Protein AF-A0A9D3T0N9-F1 (afdb_monomer_lite)

Foldseek 3Di:
DDPVVVVVVVVVVVVVVVVVVVVVVVVVVVVVVVVVVVVVPPDDDDDDDDDDDDDDDDDDDDDDDDDDPDPPDPPPPAFDKWKWWCDPQRDTDTAACDADPQGRDGRVNVVVVCVVPQQDWDWDAGNNWIWIQGNNQQWIATPVPRDITHMDMDTDGPPPDDPPPLPPPGRPPPDPPPPDPPDQKDKAWDDCPDPVNVSVVVQQCVAVVPWAWPTKIWIGGPVLVVLLVVVLVVVCVVVVDHFDKDWFKAAAEPVCVVVCSRPNDDLVPQPPPDAAQESFGKTFSYNVVNVVHFDFPDDDPDPGKTKMFTKIARQGFEEAGHGHHLAFDAPDPVSPHGGQWHAPDDPDGGMIGGNDRSRMDRTMMIIID

Secondary structure (DSSP, 8-state):
--HHHHHHHHHHHHHHHHHHHHHHHHHHHHHHHHHHHHTTSS----------------------------------TTEEEEEEEE-TTSSEEEPPSS-BTTB---HHHHHHHHHH-TT-EEEEEETTEEEEEETTTTEEEETTT--EEEEEEEEEETTS----TT-------S------TT-S-EEEEPPTTSHHHHHHHHHHHTT-TTS-EEEEEEEE-HHHHHHHHHHHHHHHHHHTS---EEEEEEE--HHHHHHHHHH---GGGTTTT--TT-SSEEEESSHHHHHTT------TTS-PPEEEEEEEEE--SEEE--TT-SSPPBSSTTS--B-SEEES-SSS--EEEES-GGGEEEEEEEEE-

Structure (mmCIF, N/CA/C/O backbone):
data_AF-A0A9D3T0N9-F1
#
_entry.id   AF-A0A9D3T0N9-F1
#
loop_
_atom_site.group_PDB
_atom_site.id
_atom_site.type_symbol
_atom_site.label_atom_id
_atom_site.label_alt_id
_atom_site.label_comp_id
_atom_site.label_asym_id
_atom_site.label_entity_id
_atom_site.label_seq_id
_atom_site.pdbx_PDB_ins_code
_atom_site.Cartn_x
_atom_site.Cartn_y
_atom_site.Cartn_z
_atom_site.occupancy
_atom_site.B_iso_or_equiv
_atom_site.auth_seq_id
_atom_site.auth_comp_id
_atom_site.auth_asym_id
_atom_site.auth_atom_id
_atom_site.pdbx_PDB_model_num
ATOM 1 N N . MET A 1 1 ? -64.668 -26.290 -11.552 1.00 49.88 1 MET A N 1
ATOM 2 C CA . MET A 1 1 ? -63.507 -25.694 -10.854 1.00 49.88 1 MET A CA 1
ATOM 3 C C . MET A 1 1 ? -62.918 -26.745 -9.938 1.00 49.88 1 MET A C 1
ATOM 5 O O . MET A 1 1 ? -63.553 -27.135 -8.966 1.00 49.88 1 MET A O 1
ATOM 9 N N . THR A 1 2 ? -61.765 -27.283 -10.314 1.00 57.03 2 THR A N 1
ATOM 10 C CA . THR A 1 2 ? -61.112 -28.402 -9.622 1.00 57.03 2 THR A CA 1
ATOM 11 C C . THR A 1 2 ? -60.350 -27.925 -8.383 1.00 57.03 2 THR A C 1
ATOM 13 O O . THR A 1 2 ? -59.846 -26.804 -8.349 1.00 57.03 2 THR A O 1
ATOM 16 N N . TYR A 1 3 ? -60.220 -28.794 -7.376 1.00 40.16 3 TYR A N 1
ATOM 17 C CA . TYR A 1 3 ? -59.623 -28.545 -6.048 1.00 40.16 3 TYR A CA 1
ATOM 18 C C . TYR A 1 3 ? -58.230 -27.861 -6.075 1.00 40.16 3 TYR A C 1
ATOM 20 O O . TYR A 1 3 ? -57.844 -27.164 -5.134 1.00 40.16 3 TYR A O 1
ATOM 28 N N . ALA A 1 4 ? -57.489 -27.990 -7.182 1.00 46.47 4 ALA A N 1
ATOM 29 C CA . ALA A 1 4 ? -56.200 -27.335 -7.411 1.00 46.47 4 ALA A CA 1
ATOM 30 C C . ALA A 1 4 ? -56.294 -25.806 -7.632 1.00 46.47 4 ALA A C 1
ATOM 32 O O . ALA A 1 4 ? -55.401 -25.062 -7.220 1.00 46.47 4 ALA A O 1
ATOM 33 N N . GLU A 1 5 ? -57.386 -25.303 -8.213 1.00 47.94 5 GLU A N 1
ATOM 34 C CA . GLU A 1 5 ? -57.552 -23.874 -8.530 1.00 47.94 5 GLU A CA 1
ATOM 35 C C . GLU A 1 5 ? -57.920 -23.047 -7.286 1.00 47.94 5 GLU A C 1
ATOM 37 O O . GLU A 1 5 ? -57.481 -21.902 -7.130 1.00 47.94 5 GLU A O 1
ATOM 42 N N . ALA A 1 6 ? -58.649 -23.649 -6.340 1.00 48.97 6 ALA A N 1
ATOM 43 C CA . ALA A 1 6 ? -59.003 -23.026 -5.065 1.00 48.97 6 ALA A CA 1
ATOM 44 C C . ALA A 1 6 ? -57.778 -22.836 -4.148 1.00 48.97 6 ALA A C 1
ATOM 46 O O . ALA A 1 6 ? -57.640 -21.804 -3.482 1.00 48.97 6 ALA A O 1
ATOM 47 N N . LYS A 1 7 ? -56.834 -23.788 -4.163 1.00 46.09 7 LYS A N 1
ATOM 48 C CA . LYS A 1 7 ? -55.613 -23.732 -3.341 1.00 46.09 7 LYS A CA 1
ATOM 49 C C . LYS A 1 7 ? -54.651 -22.636 -3.820 1.00 46.09 7 LYS A C 1
ATOM 51 O O . LYS A 1 7 ? -54.057 -21.935 -3.001 1.00 46.09 7 LYS A O 1
ATOM 56 N N . ASN A 1 8 ? -54.566 -22.410 -5.134 1.00 46.34 8 ASN A N 1
ATOM 57 C CA . ASN A 1 8 ? -53.673 -21.403 -5.718 1.00 46.34 8 ASN A CA 1
ATOM 58 C C . ASN A 1 8 ? -54.185 -19.957 -5.537 1.00 46.34 8 ASN A C 1
ATOM 60 O O . ASN A 1 8 ? -53.394 -19.026 -5.350 1.00 46.34 8 ASN A O 1
ATOM 64 N N . ARG A 1 9 ? -55.511 -19.750 -5.499 1.00 49.88 9 ARG A N 1
ATOM 65 C CA . ARG A 1 9 ? -56.106 -18.437 -5.178 1.00 49.88 9 ARG A CA 1
ATOM 66 C C . ARG A 1 9 ? -55.867 -18.027 -3.717 1.00 49.88 9 ARG A C 1
ATOM 68 O O . ARG A 1 9 ? -55.557 -16.862 -3.464 1.00 49.88 9 ARG A O 1
ATOM 75 N N . ASN A 1 10 ? -55.907 -18.972 -2.773 1.00 48.47 10 ASN A N 1
ATOM 76 C CA . ASN A 1 10 ? -55.689 -18.688 -1.347 1.00 48.47 10 ASN A CA 1
ATOM 77 C C . ASN A 1 10 ? -54.228 -18.327 -1.008 1.00 48.47 10 ASN A C 1
ATOM 79 O O . ASN A 1 10 ? -53.977 -17.408 -0.225 1.00 48.47 10 ASN A O 1
ATOM 83 N N . VAL A 1 11 ? -53.247 -18.966 -1.656 1.00 52.56 11 VAL A N 1
ATOM 84 C CA . VAL A 1 11 ? -51.816 -18.653 -1.454 1.00 52.56 11 VAL A CA 1
ATOM 85 C C . VAL A 1 11 ? -51.456 -17.261 -1.995 1.00 52.56 11 VAL A C 1
ATOM 87 O O . VAL A 1 11 ? -50.699 -16.516 -1.363 1.00 52.56 11 VAL A O 1
ATOM 90 N N . ASN A 1 12 ? -52.039 -16.854 -3.126 1.00 48.72 12 ASN A N 1
ATOM 91 C CA . ASN A 1 12 ? -51.807 -15.526 -3.702 1.00 48.72 12 ASN A CA 1
ATOM 92 C C . ASN A 1 12 ? -52.512 -14.397 -2.926 1.00 48.72 12 ASN A C 1
ATOM 94 O O . ASN A 1 12 ? -51.959 -13.297 -2.813 1.00 48.72 12 ASN A O 1
ATOM 98 N N . ALA A 1 13 ? -53.670 -14.666 -2.312 1.00 50.16 13 ALA A N 1
ATOM 99 C CA . ALA A 1 13 ? -54.336 -13.730 -1.403 1.00 50.16 13 ALA A CA 1
ATOM 100 C C . ALA A 1 13 ? -53.523 -13.491 -0.112 1.00 50.16 13 ALA A C 1
ATOM 102 O O . ALA A 1 13 ? -53.370 -12.345 0.323 1.00 50.16 13 ALA A O 1
ATOM 103 N N . GLY A 1 14 ? -52.915 -14.545 0.450 1.00 45.44 14 GLY A N 1
ATOM 104 C CA . GLY A 1 14 ? -52.019 -14.447 1.610 1.00 45.44 14 GLY A CA 1
ATOM 105 C C . GLY A 1 14 ? -50.758 -13.620 1.328 1.00 45.44 14 GLY A C 1
ATOM 106 O O . GLY A 1 14 ? -50.409 -12.725 2.101 1.00 45.44 14 GLY A O 1
ATOM 107 N N . LYS A 1 15 ? -50.116 -13.824 0.169 1.00 48.50 15 LYS A N 1
ATOM 108 C CA . LYS A 1 15 ? -48.918 -13.058 -0.235 1.00 48.50 15 LYS A CA 1
ATOM 109 C C . LYS A 1 15 ? -49.207 -11.569 -0.482 1.00 48.50 15 LYS A C 1
ATOM 111 O O . LYS A 1 15 ? -48.357 -10.727 -0.179 1.00 48.50 15 LYS A O 1
ATOM 116 N N . ARG A 1 16 ? -50.402 -11.216 -0.978 1.00 48.34 16 ARG A N 1
ATOM 117 C CA . ARG A 1 16 ? -50.840 -9.812 -1.130 1.00 48.34 16 ARG A CA 1
ATOM 118 C C . ARG A 1 16 ? -51.114 -9.132 0.217 1.00 48.34 16 ARG A C 1
ATOM 120 O O . ARG A 1 16 ? -50.684 -7.994 0.398 1.00 48.34 16 ARG A O 1
ATOM 127 N N . LYS A 1 17 ? -51.726 -9.826 1.187 1.00 46.69 17 LYS A N 1
ATOM 128 C CA . LYS A 1 17 ? -51.941 -9.287 2.546 1.00 46.69 17 LYS A CA 1
ATOM 129 C C . LYS A 1 17 ? -50.623 -9.004 3.281 1.00 46.69 17 LYS A C 1
ATOM 131 O O . LYS A 1 17 ? -50.472 -7.927 3.851 1.00 46.69 17 LYS A O 1
ATOM 136 N N . VAL A 1 18 ? -49.633 -9.897 3.186 1.00 45.91 18 VAL A N 1
ATOM 137 C CA . VAL A 1 18 ? -48.313 -9.708 3.826 1.00 45.91 18 VAL A CA 1
ATOM 138 C C . VAL A 1 18 ? -47.525 -8.545 3.201 1.00 45.91 18 VAL A C 1
ATOM 140 O O . VAL A 1 18 ? -46.868 -7.788 3.916 1.00 45.91 18 VAL A O 1
ATOM 143 N N . ARG A 1 19 ? -47.614 -8.345 1.877 1.00 47.91 19 ARG A N 1
ATOM 144 C CA . ARG A 1 19 ? -46.984 -7.193 1.201 1.00 47.91 19 ARG A CA 1
ATOM 145 C C . ARG A 1 19 ? -47.634 -5.856 1.576 1.00 47.91 19 ARG A C 1
ATOM 147 O O . ARG A 1 19 ? -46.907 -4.888 1.797 1.00 47.91 19 ARG A O 1
ATOM 154 N N . ASN A 1 20 ? -48.961 -5.805 1.703 1.00 41.94 20 ASN A N 1
ATOM 155 C CA . ASN A 1 20 ? -49.660 -4.592 2.145 1.00 41.94 20 ASN A CA 1
ATOM 156 C C . ASN A 1 20 ? -49.381 -4.258 3.617 1.00 41.94 20 ASN A C 1
ATOM 158 O O . ASN A 1 20 ? -49.191 -3.087 3.940 1.00 41.94 20 ASN A O 1
ATOM 162 N N . TRP A 1 21 ? -49.247 -5.267 4.484 1.00 40.19 21 TRP A N 1
ATOM 163 C CA . TRP A 1 21 ? -48.867 -5.060 5.885 1.00 40.19 21 TRP A CA 1
ATOM 164 C C . TRP A 1 21 ? -47.438 -4.503 6.020 1.00 40.19 21 TRP A C 1
ATOM 166 O O . TRP A 1 21 ? -47.230 -3.503 6.703 1.00 40.19 21 TRP A O 1
ATOM 176 N N . LYS A 1 22 ? -46.461 -5.049 5.275 1.00 38.16 22 LYS A N 1
ATOM 177 C CA . LYS A 1 22 ? -45.081 -4.517 5.258 1.00 38.16 22 LYS A CA 1
ATOM 178 C C . LYS A 1 22 ? -45.001 -3.070 4.750 1.00 38.16 22 LYS A C 1
ATOM 180 O O . LYS A 1 22 ? -44.240 -2.280 5.301 1.00 38.16 22 LYS A O 1
ATOM 185 N N . ARG A 1 23 ? -45.809 -2.692 3.749 1.00 43.16 23 ARG A N 1
ATOM 186 C CA . ARG A 1 23 ? -45.886 -1.298 3.268 1.00 43.16 23 ARG A CA 1
ATOM 187 C C . ARG A 1 23 ? -46.505 -0.352 4.302 1.00 43.16 23 ARG A C 1
ATOM 189 O O . ARG A 1 23 ? -45.959 0.725 4.513 1.00 43.16 23 ARG A O 1
ATOM 196 N N . GLN A 1 24 ? -47.584 -0.748 4.980 1.00 43.81 24 GLN A N 1
ATOM 197 C CA . GLN A 1 24 ? -48.209 0.092 6.013 1.00 43.81 24 GLN A CA 1
ATOM 198 C C . GLN A 1 24 ? -47.317 0.284 7.252 1.00 43.81 24 GLN A C 1
ATOM 200 O O . GLN A 1 24 ? -47.299 1.375 7.823 1.00 43.81 24 GLN A O 1
ATOM 205 N N . VAL A 1 25 ? -46.536 -0.731 7.638 1.00 46.69 25 VAL A N 1
ATOM 206 C CA . VAL A 1 25 ? -45.577 -0.637 8.753 1.00 46.69 25 VAL A CA 1
ATOM 207 C C . VAL A 1 25 ? -44.388 0.269 8.397 1.00 46.69 25 VAL A C 1
ATOM 209 O O . VAL A 1 25 ? -43.999 1.099 9.217 1.00 46.69 25 VAL A O 1
ATOM 212 N N . SER A 1 26 ? -43.870 0.209 7.161 1.00 47.81 26 SER A N 1
ATOM 213 C CA . SER A 1 26 ? -42.805 1.120 6.699 1.00 47.81 26 SER A CA 1
ATOM 214 C C . SER A 1 26 ? -43.235 2.588 6.663 1.00 47.81 26 SER A C 1
ATOM 216 O O . SER A 1 26 ? -42.451 3.449 7.048 1.00 47.81 26 SER A O 1
ATOM 218 N N . VAL A 1 27 ? -44.472 2.888 6.251 1.00 49.53 27 VAL A N 1
ATOM 219 C CA . VAL A 1 27 ? -44.969 4.277 6.199 1.00 49.53 27 VAL A CA 1
ATOM 220 C C . VAL A 1 27 ? -45.187 4.843 7.608 1.00 49.53 27 VAL A C 1
ATOM 222 O O . VAL A 1 27 ? -44.813 5.984 7.869 1.00 49.53 27 VAL A O 1
ATOM 225 N N . LYS A 1 28 ? -45.694 4.041 8.559 1.00 46.31 28 LYS A N 1
ATOM 226 C CA . LYS A 1 28 ? -45.849 4.481 9.960 1.00 46.31 28 LYS A CA 1
ATOM 227 C C . LYS A 1 28 ? -44.509 4.702 10.676 1.00 46.31 28 LYS A C 1
ATOM 229 O O . LYS A 1 28 ? -44.395 5.653 11.443 1.00 46.31 28 LYS A O 1
ATOM 234 N N . LEU A 1 29 ? -43.490 3.882 10.403 1.00 46.28 29 LEU A N 1
ATOM 235 C CA . LEU A 1 29 ? -42.140 4.069 10.958 1.00 46.28 29 LEU A CA 1
ATOM 236 C C . LEU A 1 29 ? -41.426 5.299 10.376 1.00 46.28 29 LEU A C 1
ATOM 238 O O . LEU A 1 29 ? -40.719 5.989 11.107 1.00 46.28 29 LEU A O 1
ATOM 242 N N . PHE A 1 30 ? -41.650 5.614 9.097 1.00 40.75 30 PHE A N 1
ATOM 243 C CA . PHE A 1 30 ? -41.076 6.804 8.461 1.00 40.75 30 PHE A CA 1
ATOM 244 C C . PHE A 1 30 ? -41.701 8.105 8.998 1.00 40.75 30 PHE A C 1
ATOM 246 O O . PHE A 1 30 ? -40.987 9.075 9.251 1.00 40.75 30 PHE A O 1
ATOM 253 N N . GLN A 1 31 ? -43.010 8.104 9.284 1.00 41.41 31 GLN A N 1
ATOM 254 C CA . GLN A 1 31 ? -43.699 9.259 9.876 1.00 41.41 31 GLN A CA 1
ATOM 255 C C . GLN A 1 31 ? -43.265 9.533 11.332 1.00 41.41 31 GLN A C 1
ATOM 257 O O . GLN A 1 31 ? -43.165 10.689 11.744 1.00 41.41 31 GLN A O 1
ATOM 262 N N . LEU A 1 32 ? -42.957 8.484 12.108 1.00 44.12 32 LEU A N 1
ATOM 263 C CA . LEU A 1 32 ? -42.434 8.605 13.478 1.00 44.12 32 LEU A CA 1
ATOM 264 C C . LEU A 1 32 ? -40.996 9.148 13.515 1.00 44.12 32 LEU A C 1
ATOM 266 O O . LEU A 1 32 ? -40.658 9.921 14.411 1.00 44.12 32 LEU A O 1
ATOM 270 N N . TYR A 1 33 ? -40.169 8.806 12.522 1.00 42.16 33 TYR A N 1
ATOM 271 C CA . TYR A 1 33 ? -38.805 9.328 12.407 1.00 42.16 33 TYR A CA 1
ATOM 272 C C . TYR A 1 33 ? -38.776 10.821 12.047 1.00 42.16 33 TYR A C 1
ATOM 274 O O . TYR A 1 33 ? -37.971 11.568 12.600 1.00 42.16 33 TYR A O 1
ATOM 282 N N . LEU A 1 34 ? -39.688 11.280 11.183 1.00 42.94 34 LEU A N 1
ATOM 283 C CA . LEU A 1 34 ? -39.743 12.687 10.775 1.00 42.94 34 LEU A CA 1
ATOM 284 C C . LEU A 1 34 ? -40.194 13.613 11.922 1.00 42.94 34 LEU A C 1
ATOM 286 O O . LEU A 1 34 ? -39.634 14.694 12.101 1.00 42.94 34 LEU A O 1
ATOM 290 N N . ASN A 1 35 ? -41.136 13.164 12.760 1.00 41.06 35 ASN A N 1
ATOM 291 C CA . ASN A 1 35 ? -41.624 13.948 13.902 1.00 41.06 35 ASN A CA 1
ATOM 292 C C . ASN A 1 35 ? -40.581 14.095 15.030 1.00 41.06 35 ASN A C 1
ATOM 294 O O . ASN A 1 35 ? -40.513 15.145 15.668 1.00 41.06 35 ASN A O 1
ATOM 298 N N . LEU A 1 36 ? -39.711 13.097 15.232 1.00 41.78 36 LEU A N 1
ATOM 299 C CA . LEU A 1 36 ? -38.615 13.165 16.213 1.00 41.78 36 LEU A CA 1
ATOM 300 C C . LEU A 1 36 ? -37.456 14.071 15.762 1.00 41.78 36 LEU A C 1
ATOM 302 O O . LEU A 1 36 ? -36.749 14.636 16.600 1.00 41.78 36 LEU A O 1
ATOM 306 N N . SER A 1 37 ? -37.266 14.249 14.452 1.00 39.38 37 SER A N 1
ATOM 307 C CA . SER A 1 37 ? -36.247 15.153 13.904 1.00 39.38 37 SER A CA 1
ATOM 308 C C . SER A 1 37 ? -36.675 16.624 13.921 1.00 39.38 37 SER A C 1
ATOM 310 O O . SER A 1 37 ? -35.821 17.495 14.077 1.00 39.38 37 SER A O 1
ATOM 312 N N . ILE A 1 38 ? -37.978 16.917 13.840 1.00 39.09 38 ILE A N 1
ATOM 313 C CA . ILE A 1 38 ? -38.496 18.297 13.833 1.00 39.09 38 ILE A CA 1
ATOM 314 C C . ILE A 1 38 ? -38.560 18.895 15.254 1.00 39.09 38 ILE A C 1
ATOM 316 O O . ILE A 1 38 ? -38.273 20.079 15.430 1.00 39.09 38 ILE A O 1
ATOM 320 N N . GLN A 1 39 ? -38.787 18.091 16.302 1.00 37.00 39 GLN A N 1
ATOM 321 C CA . GLN A 1 39 ? -38.770 18.581 17.694 1.00 37.00 39 GLN A CA 1
ATOM 322 C C . GLN A 1 39 ? -37.372 18.913 18.252 1.00 37.00 39 GLN A C 1
ATOM 324 O O . GLN A 1 39 ? -37.272 19.579 19.279 1.00 37.00 39 GLN A O 1
ATOM 329 N N . ARG A 1 40 ? -36.279 18.516 17.584 1.00 37.50 40 ARG A N 1
ATOM 330 C CA . ARG A 1 40 ? -34.902 18.858 18.004 1.00 37.50 40 ARG A CA 1
ATOM 331 C C . ARG A 1 40 ? -34.341 20.134 17.365 1.00 37.50 40 ARG A C 1
ATOM 333 O O . ARG A 1 40 ? -33.226 20.525 17.701 1.00 37.50 40 ARG A O 1
ATOM 340 N N . CYS A 1 41 ? -35.099 20.802 16.491 1.00 32.88 41 CYS A N 1
ATOM 341 C CA . CYS A 1 41 ? -34.631 21.981 15.752 1.00 32.88 41 CYS A CA 1
ATOM 342 C C . CYS A 1 41 ? -35.200 23.328 16.239 1.00 32.88 41 CYS A C 1
ATOM 344 O O . CYS A 1 41 ? -34.838 24.369 15.699 1.00 32.88 41 CYS A O 1
ATOM 346 N N . LEU A 1 42 ? -36.020 23.345 17.293 1.00 34.66 42 LEU A N 1
ATOM 347 C CA . LEU A 1 42 ? -36.554 24.570 17.896 1.00 34.66 42 LEU A CA 1
ATOM 348 C C . LEU A 1 42 ? -36.328 24.546 19.407 1.00 34.66 42 LEU A C 1
ATOM 350 O O . LEU A 1 42 ? -37.255 24.238 20.138 1.00 34.66 42 LEU A O 1
ATOM 354 N N . HIS A 1 43 ? -35.103 24.823 19.864 1.00 34.12 43 HIS A N 1
ATOM 355 C CA . HIS A 1 43 ? -34.784 25.437 21.168 1.00 34.12 43 HIS A CA 1
ATOM 356 C C . HIS A 1 43 ? -33.272 25.737 21.218 1.00 34.12 43 HIS A C 1
ATOM 358 O O . HIS A 1 43 ? -32.470 24.986 21.765 1.00 34.12 43 HIS A O 1
ATOM 364 N N . LYS A 1 44 ? -32.867 26.859 20.615 1.00 31.59 44 LYS A N 1
ATOM 365 C CA . LYS A 1 44 ? -31.619 27.554 20.958 1.00 31.59 44 LYS A CA 1
ATOM 366 C C . LYS A 1 44 ? -31.998 28.965 21.398 1.00 31.59 44 LYS A C 1
ATOM 368 O O . LYS A 1 44 ? -32.203 29.837 20.562 1.00 31.59 44 LYS A O 1
ATOM 373 N N . ARG A 1 45 ? -32.134 29.165 22.710 1.00 29.78 45 ARG A N 1
ATOM 374 C CA . ARG A 1 45 ? -32.069 30.485 23.349 1.00 29.78 45 ARG A CA 1
ATOM 375 C C . ARG A 1 45 ? -30.713 30.594 24.048 1.00 29.78 45 ARG A C 1
ATOM 377 O O . ARG A 1 45 ? -30.270 29.657 24.704 1.00 29.78 45 ARG A O 1
ATOM 384 N N . THR A 1 46 ? -30.058 31.722 23.818 1.00 38.66 46 THR A N 1
ATOM 385 C CA . THR A 1 46 ? -28.811 32.208 24.427 1.00 38.66 46 THR A CA 1
ATOM 386 C C . THR A 1 46 ? -28.897 32.305 25.954 1.00 38.66 46 THR A C 1
ATOM 388 O O . THR A 1 46 ? -29.998 32.493 26.473 1.00 38.66 46 THR A O 1
ATOM 391 N N . PRO A 1 47 ? -27.751 32.329 26.662 1.00 30.55 47 PRO A N 1
ATOM 392 C CA . PRO A 1 47 ? -27.650 33.296 27.755 1.00 30.55 47 PRO A CA 1
ATOM 393 C C . PRO A 1 47 ? -26.302 34.028 27.867 1.00 30.55 47 PRO A C 1
ATOM 395 O O . PRO A 1 47 ? -25.225 33.505 27.583 1.00 30.55 47 PRO A O 1
ATOM 398 N N . THR A 1 48 ? -26.433 35.269 28.322 1.00 30.48 48 THR A N 1
ATOM 399 C CA . THR A 1 48 ? -25.433 36.259 28.729 1.00 30.48 48 THR A CA 1
ATOM 400 C C . THR A 1 48 ? -25.153 36.197 30.241 1.00 30.48 48 THR A C 1
ATOM 402 O O . THR A 1 48 ? -26.082 36.018 31.013 1.00 30.48 48 THR A O 1
ATOM 405 N N . HIS A 1 49 ? -23.884 36.416 30.615 1.00 28.59 49 HIS A N 1
ATOM 406 C CA . HIS A 1 49 ? -23.312 37.040 31.833 1.00 28.59 49 HIS A CA 1
ATOM 407 C C . HIS A 1 49 ? -23.836 36.788 33.283 1.00 28.59 49 HIS A C 1
ATOM 409 O O . HIS A 1 49 ? -24.959 37.137 33.614 1.00 28.59 49 HIS A O 1
ATOM 415 N N . LYS A 1 50 ? -22.840 36.486 34.154 1.00 28.94 50 LYS A N 1
ATOM 416 C CA . LYS A 1 50 ? -22.588 36.892 35.573 1.00 28.94 50 LYS A CA 1
ATOM 417 C C . LYS A 1 50 ? -23.264 36.181 36.776 1.00 28.94 50 LYS A C 1
ATOM 419 O O . LYS A 1 50 ? -24.425 35.819 36.727 1.00 28.94 50 LYS A O 1
ATOM 424 N N . GLU A 1 51 ? -22.456 36.141 37.858 1.00 26.44 51 GLU A N 1
ATOM 425 C CA . GLU A 1 51 ? -22.681 35.820 39.299 1.00 26.44 51 GLU A CA 1
ATOM 426 C C . GLU A 1 51 ? -22.219 34.414 39.753 1.00 26.44 51 GLU A C 1
ATOM 428 O O . GLU A 1 51 ? -22.761 33.400 39.337 1.00 26.44 51 GLU A O 1
ATOM 433 N N . LEU A 1 52 ? -21.026 34.263 40.362 1.00 25.70 52 LEU A N 1
ATOM 434 C CA . LEU A 1 52 ? -20.627 34.491 41.775 1.00 25.70 52 LEU A CA 1
ATOM 435 C C . LEU A 1 52 ? -21.439 33.675 42.794 1.00 25.70 52 LEU A C 1
ATOM 437 O O . LEU A 1 52 ? -22.578 34.019 43.044 1.00 25.70 52 LEU A O 1
ATOM 441 N N . PHE A 1 53 ? -20.806 32.699 43.464 1.00 24.66 53 PHE A N 1
ATOM 442 C CA . PHE A 1 53 ? -20.847 32.556 44.930 1.00 24.66 53 PHE A CA 1
ATOM 443 C C . PHE A 1 53 ? -19.698 31.672 45.451 1.00 24.66 53 PHE A C 1
ATOM 445 O O . PHE A 1 53 ? -19.206 30.771 44.779 1.00 24.66 53 PHE A O 1
ATOM 452 N N . HIS A 1 54 ? -19.235 32.052 46.639 1.00 23.67 54 HIS A N 1
ATOM 453 C CA . HIS A 1 54 ? -18.018 31.671 47.355 1.00 23.67 54 HIS A CA 1
ATOM 454 C C . HIS A 1 54 ? -18.157 30.422 48.246 1.00 23.67 54 HIS A C 1
ATOM 456 O O . HIS A 1 54 ? -19.261 30.027 48.613 1.00 23.67 54 HIS A O 1
ATOM 462 N N . SER A 1 55 ? -16.987 30.000 48.757 1.00 23.56 55 SER A N 1
ATOM 463 C CA . SER A 1 55 ? -16.700 29.274 50.016 1.00 23.56 55 SER A CA 1
ATOM 464 C C . SER A 1 55 ? -16.394 27.774 49.850 1.00 23.56 55 SER A C 1
ATOM 466 O O . SER A 1 55 ? -17.054 27.091 49.086 1.00 23.56 55 SER A O 1
ATOM 468 N N . ARG A 1 56 ? -15.390 27.179 50.509 1.00 25.23 56 ARG A N 1
ATOM 469 C CA . ARG A 1 56 ? -14.527 27.627 51.616 1.00 25.23 56 ARG A CA 1
ATOM 470 C C . ARG A 1 56 ? -13.274 26.732 51.659 1.00 25.23 56 ARG A C 1
ATOM 472 O O . ARG A 1 56 ? -13.375 25.524 51.475 1.00 25.23 56 ARG A O 1
ATOM 479 N N . LEU A 1 57 ? -12.120 27.342 51.918 1.00 22.19 57 LEU A N 1
ATOM 480 C CA . LEU A 1 57 ? -10.851 26.689 52.251 1.00 22.19 57 LEU A CA 1
ATOM 481 C C . LEU A 1 57 ? -10.897 26.117 53.676 1.00 22.19 57 LEU A C 1
ATOM 483 O O . LEU A 1 57 ? -11.364 26.797 54.588 1.00 22.19 57 LEU A O 1
ATOM 487 N N . THR A 1 58 ? -10.305 24.940 53.876 1.00 24.61 58 THR A N 1
ATOM 488 C CA . THR A 1 58 ? -9.781 24.491 55.175 1.00 24.61 58 THR A CA 1
ATOM 489 C C . THR A 1 58 ? -8.386 23.915 54.968 1.00 24.61 58 THR A C 1
ATOM 491 O O . THR A 1 58 ? -8.212 22.933 54.250 1.00 24.61 58 THR A O 1
ATOM 494 N N . PHE A 1 59 ? -7.401 24.562 55.590 1.00 22.08 59 PHE A N 1
ATOM 495 C CA . PHE A 1 59 ? -6.029 24.089 55.744 1.00 22.08 59 PHE A CA 1
ATOM 496 C C . PHE A 1 59 ? -5.956 23.101 56.912 1.00 22.08 59 PHE A C 1
ATOM 498 O O . PHE A 1 59 ? -6.453 23.416 57.990 1.00 22.08 59 PHE A O 1
ATOM 505 N N . VAL A 1 60 ? -5.265 21.973 56.730 1.00 24.09 60 VAL A N 1
ATOM 506 C CA . VAL A 1 60 ? -4.598 21.240 57.817 1.00 24.09 60 VAL A CA 1
ATOM 507 C C . VAL A 1 60 ? -3.264 20.725 57.279 1.00 24.09 60 VAL A C 1
ATOM 509 O O . VAL A 1 60 ? -3.213 19.992 56.295 1.00 24.09 60 VAL A O 1
ATOM 512 N N . THR A 1 61 ? -2.184 21.156 57.920 1.00 22.03 61 THR A N 1
ATOM 513 C CA . THR A 1 61 ? -0.803 20.702 57.735 1.00 22.03 61 THR A CA 1
ATOM 514 C C . THR A 1 61 ? -0.531 19.470 58.595 1.00 22.03 61 THR A C 1
ATOM 516 O O . THR A 1 61 ? -0.814 19.517 59.789 1.00 22.03 61 THR A O 1
ATOM 519 N N . TRP A 1 62 ? 0.101 18.435 58.034 1.00 23.69 62 TRP A N 1
ATOM 520 C CA . TRP A 1 62 ? 0.912 17.463 58.778 1.00 23.69 62 TRP A CA 1
ATOM 521 C C . TRP A 1 62 ? 2.160 17.107 57.964 1.00 23.69 62 TRP A C 1
ATOM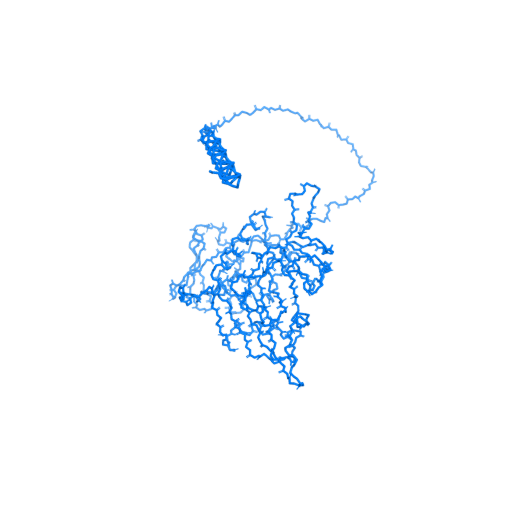 523 O O . TRP A 1 62 ? 2.108 16.951 56.745 1.00 23.69 62 TRP A O 1
ATOM 533 N N . THR A 1 63 ? 3.287 17.088 58.667 1.00 26.11 63 THR A N 1
ATOM 534 C CA . THR A 1 63 ? 4.666 16.946 58.192 1.00 26.11 63 THR A CA 1
ATOM 535 C C . THR A 1 63 ? 5.042 15.510 57.824 1.00 26.11 63 THR A C 1
ATOM 537 O O . THR A 1 63 ? 4.450 14.549 58.306 1.00 26.11 63 THR A O 1
ATOM 540 N N . ALA A 1 64 ? 6.049 15.416 56.955 1.00 25.14 64 ALA A N 1
ATOM 541 C CA . ALA A 1 64 ? 6.554 14.237 56.262 1.00 25.14 64 ALA A CA 1
ATOM 542 C C . ALA A 1 64 ? 7.355 13.240 57.119 1.00 25.14 64 ALA A C 1
ATOM 544 O O . ALA A 1 64 ? 8.023 13.652 58.063 1.00 25.14 64 ALA A O 1
ATOM 545 N N . GLN A 1 65 ? 7.322 11.969 56.688 1.00 26.91 65 GLN A N 1
ATOM 546 C CA . GLN A 1 65 ? 8.414 10.972 56.573 1.00 26.91 65 GLN A CA 1
ATOM 547 C C . GLN A 1 65 ? 7.754 9.594 56.339 1.00 26.91 65 GLN A C 1
ATOM 549 O O . GLN A 1 65 ? 6.848 9.233 57.077 1.00 26.91 65 GLN A O 1
ATOM 554 N N . ASP A 1 66 ? 8.089 8.726 55.389 1.00 24.94 66 ASP A N 1
ATOM 555 C CA . ASP A 1 66 ? 8.918 8.745 54.187 1.00 24.94 66 ASP A CA 1
ATOM 556 C C . ASP A 1 66 ? 8.464 7.529 53.351 1.00 24.94 66 ASP A C 1
ATOM 558 O O . ASP A 1 66 ? 8.232 6.450 53.891 1.00 24.94 66 ASP A O 1
ATOM 562 N N . THR A 1 67 ? 8.319 7.691 52.038 1.00 28.17 67 THR A N 1
ATOM 563 C CA . THR A 1 67 ? 8.726 6.725 50.996 1.00 28.17 67 THR A CA 1
ATOM 564 C C . THR A 1 67 ? 8.471 7.395 49.650 1.00 28.17 67 THR A C 1
ATOM 566 O O . THR A 1 67 ? 7.348 7.561 49.179 1.00 28.17 67 THR A O 1
ATOM 569 N N . PHE A 1 68 ? 9.568 7.872 49.077 1.00 27.94 68 PHE A N 1
ATOM 570 C CA . PHE A 1 68 ? 9.653 8.613 47.833 1.00 27.94 68 PHE A CA 1
ATOM 571 C C . PHE A 1 68 ? 9.166 7.776 46.642 1.00 27.94 68 PHE A C 1
ATOM 573 O O . PHE A 1 68 ? 9.871 6.886 46.174 1.00 27.94 68 PHE A O 1
ATOM 580 N N . TYR A 1 69 ? 8.006 8.129 46.088 1.00 26.69 69 TYR A N 1
ATOM 581 C CA . TYR A 1 69 ? 7.716 7.921 44.670 1.00 26.69 69 TYR A CA 1
ATOM 582 C C . TYR A 1 69 ? 7.807 9.293 43.996 1.00 26.69 69 TYR A C 1
ATOM 584 O O . TYR A 1 69 ? 6.996 10.182 44.242 1.00 26.69 69 TYR A O 1
ATOM 592 N N . ASN A 1 70 ? 8.882 9.497 43.240 1.00 26.67 70 ASN A N 1
ATOM 593 C CA . ASN A 1 70 ? 9.267 10.770 42.638 1.00 26.67 70 ASN A CA 1
ATOM 594 C C . ASN A 1 70 ? 8.419 11.044 41.378 1.00 26.67 70 ASN A C 1
ATOM 596 O O . ASN A 1 70 ? 8.555 10.306 40.402 1.00 26.67 70 ASN A O 1
ATOM 600 N N . PRO A 1 71 ? 7.574 12.092 41.329 1.00 35.50 71 PRO A N 1
ATOM 601 C CA . PRO A 1 71 ? 6.881 12.494 40.113 1.00 35.50 71 PRO A CA 1
ATOM 602 C C . PRO A 1 71 ? 7.830 13.349 39.263 1.00 35.50 71 PRO A C 1
ATOM 604 O O . PRO A 1 71 ? 7.669 14.560 39.125 1.00 35.50 71 PRO A O 1
ATOM 607 N N . LYS A 1 72 ? 8.863 12.710 38.717 1.00 35.16 72 LYS A N 1
ATOM 608 C CA . LYS A 1 72 ? 9.742 13.272 37.690 1.00 35.16 72 LYS A CA 1
ATOM 609 C C . LYS A 1 72 ? 10.078 12.180 36.689 1.00 35.16 72 LYS A C 1
ATOM 611 O O . LYS A 1 72 ? 11.175 11.656 36.721 1.00 35.16 72 LYS A O 1
ATOM 616 N N . ASP A 1 73 ? 9.103 11.844 35.852 1.00 35.03 73 ASP A N 1
ATOM 617 C CA . ASP A 1 73 ? 9.329 11.284 34.512 1.00 35.03 73 ASP A CA 1
ATOM 618 C C . ASP A 1 73 ? 8.075 11.496 33.650 1.00 35.03 73 ASP A C 1
ATOM 620 O O . ASP A 1 73 ? 7.447 10.594 33.101 1.00 35.03 73 ASP A O 1
ATOM 624 N N . THR A 1 74 ? 7.663 12.757 33.542 1.00 44.31 74 THR A N 1
ATOM 625 C CA . THR A 1 74 ? 6.828 13.205 32.424 1.00 44.31 74 THR A CA 1
ATOM 626 C C . THR A 1 74 ? 7.473 14.457 31.866 1.00 44.31 74 THR A C 1
ATOM 628 O O . THR A 1 74 ? 7.051 15.581 32.131 1.00 44.31 74 THR A O 1
ATOM 631 N N . ASP A 1 75 ? 8.572 14.258 31.143 1.00 35.88 75 ASP A N 1
ATOM 632 C CA . ASP A 1 75 ? 9.255 15.346 30.466 1.00 35.88 75 ASP A CA 1
ATOM 633 C C . ASP A 1 75 ? 8.470 15.768 29.209 1.00 35.88 75 ASP A C 1
ATOM 635 O O . ASP A 1 75 ? 8.734 15.329 28.092 1.00 35.88 75 ASP A O 1
ATOM 639 N N . MET A 1 76 ? 7.457 16.621 29.392 1.00 41.09 76 MET A N 1
ATOM 640 C CA . MET A 1 76 ? 6.814 17.365 28.299 1.00 41.09 76 MET A CA 1
ATOM 641 C C . MET A 1 76 ? 7.628 18.607 27.872 1.00 41.09 76 MET A C 1
ATOM 643 O O . MET A 1 76 ? 7.100 19.467 27.164 1.00 41.09 76 MET A O 1
ATOM 647 N N . SER A 1 77 ? 8.897 18.754 28.280 1.00 47.88 77 SER A N 1
ATOM 648 C CA . SER A 1 77 ? 9.648 20.008 28.099 1.00 47.88 77 SER A CA 1
ATOM 649 C C . SER A 1 77 ? 10.166 20.283 26.681 1.00 47.88 77 SER A C 1
ATOM 651 O O . SER A 1 77 ? 10.750 21.343 26.456 1.00 47.88 77 SER A O 1
ATOM 653 N N . GLN A 1 78 ? 9.933 19.411 25.691 1.00 54.38 78 GLN A N 1
ATOM 654 C CA . GLN A 1 78 ? 10.478 19.605 24.333 1.00 54.38 78 GLN A CA 1
ATOM 655 C C . GLN A 1 78 ? 9.447 19.555 23.195 1.00 54.38 78 GLN A C 1
ATOM 657 O O . GLN A 1 78 ? 9.787 19.252 22.051 1.00 54.38 78 GLN A O 1
ATOM 662 N N . ALA A 1 79 ? 8.179 19.877 23.463 1.00 60.19 79 ALA A N 1
ATOM 663 C CA . ALA A 1 79 ? 7.205 20.102 22.394 1.00 60.19 79 ALA A CA 1
ATOM 664 C C . ALA A 1 79 ? 7.427 21.488 21.751 1.00 60.19 79 ALA A C 1
ATOM 666 O O . ALA A 1 79 ? 7.154 22.520 22.364 1.00 60.19 79 ALA A O 1
ATOM 667 N N . ARG A 1 80 ? 7.931 21.528 20.511 1.00 79.31 80 ARG A N 1
ATOM 668 C CA . ARG A 1 80 ? 8.213 22.763 19.755 1.00 79.31 80 ARG A CA 1
ATOM 669 C C . ARG A 1 80 ? 7.310 22.863 18.530 1.00 79.31 80 ARG A C 1
ATOM 671 O O . ARG A 1 80 ? 6.979 21.865 17.893 1.00 79.31 80 ARG A O 1
ATOM 678 N N . TRP A 1 81 ? 6.907 24.080 18.179 1.00 81.44 81 TRP A N 1
ATOM 679 C CA . TRP A 1 81 ? 6.135 24.321 16.962 1.00 81.44 81 TRP A CA 1
ATOM 680 C C . TRP A 1 81 ? 7.018 24.159 15.727 1.00 81.44 81 TRP A C 1
ATOM 682 O O . TRP A 1 81 ? 8.079 24.774 15.616 1.00 81.44 81 TRP A O 1
ATOM 692 N N . ARG A 1 82 ? 6.574 23.310 14.799 1.00 87.38 82 ARG A N 1
ATOM 693 C CA . ARG A 1 82 ? 7.262 23.028 13.541 1.00 87.38 82 ARG A CA 1
ATOM 694 C C . ARG A 1 82 ? 6.378 23.349 12.344 1.00 87.38 82 ARG A C 1
ATOM 696 O O . ARG A 1 82 ? 5.155 23.203 12.393 1.00 87.38 82 ARG A O 1
ATOM 703 N N . TRP A 1 83 ? 7.020 23.779 11.267 1.00 87.62 83 TRP A N 1
ATOM 704 C CA . TRP A 1 83 ? 6.382 24.228 10.038 1.00 87.62 83 TRP A CA 1
ATOM 705 C C . TRP A 1 83 ? 6.591 23.228 8.913 1.00 87.62 83 TRP A C 1
ATOM 707 O O . TRP A 1 83 ? 7.673 22.660 8.755 1.00 87.62 83 TRP A O 1
ATOM 717 N N . PHE A 1 84 ? 5.550 23.055 8.105 1.00 86.62 84 PHE A N 1
ATOM 718 C CA . PHE A 1 84 ? 5.523 22.132 6.980 1.00 86.62 84 PHE A CA 1
ATOM 719 C C . PHE A 1 84 ? 4.945 22.811 5.739 1.00 86.62 84 PHE A C 1
ATOM 721 O O . PHE A 1 84 ? 4.092 23.686 5.861 1.00 86.62 84 PHE A O 1
ATOM 728 N N . TYR A 1 85 ? 5.351 22.359 4.557 1.00 84.06 85 TYR A N 1
ATOM 729 C CA . TYR A 1 85 ? 4.760 22.727 3.270 1.00 84.06 85 TYR A CA 1
ATOM 730 C C . TYR A 1 85 ? 4.251 21.484 2.543 1.00 84.06 85 TYR A C 1
ATOM 732 O O . TYR A 1 85 ? 4.812 20.396 2.692 1.00 84.06 85 TYR A O 1
ATOM 740 N N . LEU A 1 86 ? 3.180 21.631 1.769 1.00 76.88 86 LEU A N 1
ATOM 741 C CA . LEU A 1 86 ? 2.692 20.574 0.895 1.00 76.88 86 LEU A CA 1
ATOM 742 C C . LEU A 1 86 ? 3.547 20.570 -0.372 1.00 76.88 86 LEU A C 1
ATOM 744 O O . LEU A 1 86 ? 3.484 21.492 -1.183 1.00 76.88 86 LEU A O 1
ATOM 748 N N . ALA A 1 87 ? 4.405 19.567 -0.508 1.00 73.38 87 ALA A N 1
ATOM 749 C CA . ALA A 1 87 ? 5.259 19.430 -1.676 1.00 73.38 87 ALA A CA 1
ATOM 750 C C . ALA A 1 87 ? 4.462 18.896 -2.879 1.00 73.38 87 ALA A C 1
ATOM 752 O O . ALA A 1 87 ? 3.399 18.297 -2.724 1.00 73.38 87 ALA A O 1
ATOM 753 N N . GLU A 1 88 ? 5.018 19.038 -4.084 1.00 55.28 88 GLU A N 1
ATOM 754 C CA . GLU A 1 88 ? 4.468 18.447 -5.320 1.00 55.28 88 GLU A CA 1
ATOM 755 C C . GLU A 1 88 ? 4.311 16.924 -5.218 1.00 55.28 88 GLU A C 1
ATOM 757 O O . GLU A 1 88 ? 3.485 16.315 -5.890 1.00 55.28 88 GLU A O 1
ATOM 762 N N . CYS A 1 89 ? 5.073 16.307 -4.310 1.00 54.47 89 CYS A N 1
ATOM 763 C CA . CYS A 1 89 ? 4.927 14.915 -3.929 1.00 54.47 89 CYS A CA 1
ATOM 764 C C . CYS A 1 89 ? 3.695 14.645 -3.044 1.00 54.47 89 CYS A C 1
ATOM 766 O O . CYS A 1 89 ? 3.655 13.605 -2.402 1.00 54.47 89 CYS A O 1
ATOM 768 N N . GLY A 1 90 ? 2.716 15.551 -2.949 1.00 52.25 90 GLY A N 1
ATOM 769 C CA . GLY A 1 90 ? 1.451 15.368 -2.225 1.00 52.25 90 GLY A CA 1
ATOM 770 C C . GLY A 1 90 ? 1.584 15.145 -0.713 1.00 52.25 90 GLY A C 1
ATOM 771 O O . GLY A 1 90 ? 0.578 14.932 -0.035 1.00 52.25 90 GLY A O 1
ATOM 772 N N . MET A 1 91 ? 2.805 15.195 -0.182 1.00 55.41 91 MET A N 1
ATOM 773 C CA . MET A 1 91 ? 3.134 14.980 1.219 1.00 55.41 91 MET A CA 1
ATOM 774 C C . MET A 1 91 ? 3.569 16.282 1.879 1.00 55.41 91 MET A C 1
ATOM 776 O O . MET A 1 91 ? 4.096 17.198 1.246 1.00 55.41 91 MET A O 1
ATOM 780 N N . TRP A 1 92 ? 3.365 16.345 3.191 1.00 70.69 92 TRP A N 1
ATOM 781 C CA . TRP A 1 92 ? 3.828 17.456 4.010 1.00 70.69 92 TRP A CA 1
ATOM 782 C C . TRP A 1 92 ? 5.307 17.279 4.341 1.00 70.69 92 TRP A C 1
ATOM 784 O O . TRP A 1 92 ? 5.673 16.368 5.078 1.00 70.69 92 TRP A O 1
ATOM 794 N N . HIS A 1 93 ? 6.143 18.170 3.824 1.00 72.81 93 HIS A N 1
ATOM 795 C CA . HIS A 1 93 ? 7.567 18.226 4.122 1.00 72.81 93 HIS A CA 1
ATOM 796 C C . HIS A 1 93 ? 7.828 19.261 5.208 1.00 72.81 93 HIS A C 1
ATOM 798 O O . HIS A 1 93 ? 7.300 20.368 5.150 1.00 72.81 93 HIS A O 1
ATOM 804 N N . MET A 1 94 ? 8.638 18.907 6.202 1.00 81.81 94 MET A N 1
ATOM 805 C CA . MET A 1 94 ? 9.034 19.840 7.254 1.00 81.81 94 MET A CA 1
ATOM 806 C C . MET A 1 94 ? 10.087 20.814 6.717 1.00 81.81 94 MET A C 1
ATOM 808 O O . MET A 1 94 ? 11.010 20.404 6.008 1.00 81.81 94 MET A O 1
ATOM 812 N N . PHE A 1 95 ? 9.979 22.092 7.077 1.00 82.62 95 PHE A N 1
ATOM 813 C CA . PHE A 1 95 ? 11.084 23.028 6.881 1.00 82.62 95 PHE A CA 1
ATOM 814 C C . PHE A 1 95 ? 12.269 22.611 7.761 1.00 82.62 95 PHE A C 1
ATOM 816 O O . PHE A 1 95 ? 12.079 22.114 8.872 1.00 82.62 95 PHE A O 1
ATOM 823 N N . GLN A 1 96 ? 13.495 22.783 7.261 1.00 79.12 96 GLN A N 1
ATOM 824 C CA . GLN A 1 96 ? 14.701 22.318 7.951 1.00 79.12 96 GLN A CA 1
ATOM 825 C C . GLN A 1 96 ? 14.771 22.881 9.379 1.00 79.12 96 GLN A C 1
ATOM 827 O O . GLN A 1 96 ? 14.364 24.013 9.630 1.00 79.12 96 GLN A O 1
ATOM 832 N N . VAL A 1 97 ? 15.267 22.092 10.330 1.00 72.94 97 VAL A N 1
ATOM 833 C CA . VAL A 1 97 ? 15.446 22.554 11.720 1.00 72.94 97 VAL A CA 1
ATOM 834 C C . VAL A 1 97 ? 16.769 23.305 11.863 1.00 72.94 97 VAL A C 1
ATOM 836 O O . VAL A 1 97 ? 16.816 24.361 12.484 1.00 72.94 97 VAL A O 1
ATOM 839 N N . ASN A 1 98 ? 17.818 22.803 11.211 1.00 71.31 98 ASN A N 1
ATOM 840 C CA . ASN A 1 98 ? 19.139 23.420 11.200 1.00 71.31 98 ASN A CA 1
ATOM 841 C C . ASN A 1 98 ? 19.392 24.094 9.846 1.00 71.31 98 ASN A C 1
ATOM 843 O O . ASN A 1 98 ? 19.004 23.528 8.821 1.00 71.31 98 ASN A O 1
ATOM 847 N N . PRO A 1 99 ? 20.042 25.268 9.821 1.00 66.56 99 PRO A N 1
ATOM 848 C CA . PRO A 1 99 ? 20.423 25.913 8.573 1.00 66.56 99 PRO A CA 1
ATOM 849 C C . PRO A 1 99 ? 21.431 25.036 7.821 1.00 66.56 99 PRO A C 1
ATOM 851 O O . PRO A 1 99 ? 22.335 24.454 8.424 1.00 66.56 99 PRO A O 1
ATOM 854 N N . SER A 1 100 ? 21.285 24.943 6.503 1.00 60.06 100 SER A N 1
ATOM 855 C CA . SER A 1 100 ? 22.235 24.260 5.622 1.00 60.06 100 SER A CA 1
ATOM 856 C C . SER A 1 100 ? 22.987 25.273 4.759 1.00 60.06 100 SER A C 1
ATOM 858 O O . SER A 1 100 ? 22.571 26.424 4.631 1.00 60.06 100 SER A O 1
ATOM 860 N N . LYS A 1 101 ? 24.096 24.848 4.135 1.00 55.72 101 LYS A N 1
ATOM 861 C CA . LYS A 1 101 ? 24.866 25.697 3.203 1.00 55.72 101 LYS A CA 1
ATOM 862 C C . LYS A 1 101 ? 24.041 26.158 1.988 1.00 55.72 101 LYS A C 1
ATOM 864 O O . LYS A 1 101 ? 24.393 27.154 1.372 1.00 55.72 101 LYS A O 1
ATOM 869 N N . GLU A 1 102 ? 22.948 25.459 1.674 1.00 50.72 102 GLU A N 1
ATOM 870 C CA . GLU A 1 102 ? 22.078 25.708 0.514 1.00 50.72 102 GLU A CA 1
ATOM 871 C C . GLU A 1 102 ? 20.763 26.426 0.882 1.00 50.72 102 GLU A C 1
ATOM 873 O O . GLU A 1 102 ? 20.087 26.972 0.009 1.00 50.72 102 GLU A O 1
ATOM 878 N N . CYS A 1 103 ? 20.379 26.453 2.166 1.00 58.81 103 CYS A N 1
ATOM 879 C CA . CYS A 1 103 ? 19.143 27.085 2.626 1.00 58.81 103 CYS A CA 1
ATOM 880 C C . CYS A 1 103 ? 19.241 27.539 4.092 1.00 58.81 103 CYS A C 1
ATOM 882 O O . CYS A 1 103 ? 19.392 26.726 5.008 1.00 58.81 103 CYS A O 1
ATOM 884 N N . SER A 1 104 ? 19.095 28.847 4.323 1.00 66.44 104 SER A N 1
ATOM 885 C CA . SER A 1 104 ? 19.088 29.460 5.660 1.00 66.44 104 SER A CA 1
ATOM 886 C C . SER A 1 104 ? 17.699 29.504 6.311 1.00 66.44 104 SER A C 1
ATOM 888 O O . SER A 1 104 ? 17.577 29.834 7.494 1.00 66.44 104 SER A O 1
ATOM 890 N N . LEU A 1 105 ? 16.638 29.173 5.564 1.00 79.50 105 LEU A N 1
ATOM 891 C CA . LEU A 1 105 ? 15.274 29.186 6.078 1.00 79.50 105 LEU A CA 1
ATOM 892 C C . LEU A 1 105 ? 14.987 27.926 6.898 1.00 79.50 105 LEU A C 1
ATOM 894 O O . LEU A 1 105 ? 14.807 26.838 6.350 1.00 79.50 105 LEU A O 1
ATOM 898 N N . THR A 1 106 ? 14.868 28.102 8.212 1.00 85.25 106 THR A N 1
ATOM 899 C CA . THR A 1 106 ? 14.481 27.029 9.129 1.00 85.25 106 THR A CA 1
ATOM 900 C C . THR A 1 106 ? 13.037 27.154 9.601 1.00 85.25 106 THR A C 1
ATOM 902 O O . THR A 1 106 ? 12.439 28.233 9.594 1.00 85.25 106 THR A O 1
ATOM 905 N N . SER A 1 107 ? 12.480 26.046 10.090 1.00 88.38 107 SER A N 1
ATOM 906 C CA . SER A 1 107 ? 11.177 26.023 10.754 1.00 88.38 107 SER A CA 1
ATOM 907 C C . SER A 1 107 ? 11.098 27.022 11.917 1.00 88.38 107 SER A C 1
ATOM 909 O O . SER A 1 107 ? 10.051 27.629 12.126 1.00 88.38 107 SER A O 1
ATOM 911 N N . ASP A 1 108 ? 12.186 27.214 12.666 1.00 86.44 108 ASP A N 1
ATOM 912 C CA . ASP A 1 108 ? 12.241 28.173 13.777 1.00 86.44 108 ASP A CA 1
ATOM 913 C C . ASP A 1 108 ? 12.248 29.632 13.293 1.00 86.44 108 ASP A C 1
ATOM 915 O O . ASP A 1 108 ? 11.766 30.535 13.980 1.00 86.44 108 ASP A O 1
ATOM 919 N N . CYS A 1 109 ? 12.786 29.903 12.100 1.00 87.06 109 CYS A N 1
ATOM 920 C CA . CYS A 1 109 ? 12.682 31.220 11.474 1.00 87.06 109 CYS A CA 1
ATOM 921 C C . CYS A 1 109 ? 11.231 31.548 11.112 1.00 87.06 109 CYS A C 1
ATOM 923 O O . CYS A 1 109 ? 10.781 32.662 11.383 1.00 87.06 109 CYS A O 1
ATOM 925 N N . ILE A 1 110 ? 10.501 30.587 10.547 1.00 90.50 110 ILE A N 1
ATOM 926 C CA . ILE A 1 110 ? 9.093 30.768 10.175 1.00 90.50 110 ILE A CA 1
ATOM 927 C C . ILE A 1 110 ? 8.243 30.964 11.437 1.00 90.50 110 ILE A C 1
ATOM 929 O O . ILE A 1 110 ? 7.505 31.943 11.525 1.00 90.50 110 ILE A O 1
ATOM 933 N N . GLU A 1 111 ? 8.434 30.123 12.460 1.00 92.62 111 GLU A N 1
ATOM 934 C CA . GLU A 1 111 ? 7.704 30.228 13.732 1.00 92.62 111 GLU A CA 1
ATOM 935 C C . GLU A 1 111 ? 7.892 31.589 14.406 1.00 92.62 111 GLU A C 1
ATOM 937 O O . GLU A 1 111 ? 6.920 32.204 14.837 1.00 92.62 111 GLU A O 1
ATOM 942 N N . ARG A 1 112 ? 9.124 32.112 14.449 1.00 89.44 112 ARG A N 1
ATOM 943 C CA . ARG A 1 112 ? 9.390 33.436 15.033 1.00 89.44 112 ARG A CA 1
ATOM 944 C C . ARG A 1 112 ? 8.678 34.569 14.296 1.00 89.44 112 ARG A C 1
ATOM 946 O O . ARG A 1 112 ? 8.300 35.548 14.932 1.00 89.44 112 ARG A O 1
ATOM 953 N N . ASN A 1 113 ? 8.524 34.473 12.975 1.00 88.88 113 ASN A N 1
ATOM 954 C CA . ASN A 1 113 ? 7.830 35.502 12.198 1.00 88.88 113 ASN A CA 1
ATOM 955 C C . ASN A 1 113 ? 6.311 35.380 12.351 1.00 88.88 113 ASN A C 1
ATOM 957 O O . ASN A 1 113 ? 5.657 36.388 12.608 1.00 88.88 113 ASN A O 1
ATOM 961 N N . TYR A 1 114 ? 5.774 34.161 12.305 1.00 89.19 114 TYR A N 1
ATOM 962 C CA . TYR A 1 114 ? 4.358 33.911 12.559 1.00 89.19 114 TYR A CA 1
ATOM 963 C C . TYR A 1 114 ? 3.932 34.374 13.958 1.00 89.19 114 TYR A C 1
ATOM 965 O O . TYR A 1 114 ? 2.919 35.047 14.111 1.00 89.19 114 TYR A O 1
ATOM 973 N N . ALA A 1 115 ? 4.739 34.091 14.987 1.00 87.31 115 ALA A N 1
ATOM 974 C CA . ALA A 1 115 ? 4.459 34.520 16.357 1.00 87.31 115 ALA A CA 1
ATOM 975 C C . ALA A 1 115 ? 4.398 36.051 16.514 1.00 87.31 115 ALA A C 1
ATOM 977 O O . ALA A 1 115 ? 3.697 36.544 17.393 1.00 87.31 115 ALA A O 1
ATOM 978 N N . ARG A 1 116 ? 5.114 36.804 15.665 1.00 89.56 116 ARG A N 1
ATOM 979 C CA . ARG A 1 116 ? 5.081 38.275 15.645 1.00 89.56 116 ARG A CA 1
ATOM 980 C C . ARG A 1 116 ? 3.886 38.822 14.874 1.00 89.56 116 ARG A C 1
ATOM 982 O O . ARG A 1 116 ? 3.339 39.844 15.271 1.00 89.56 116 ARG A O 1
ATOM 989 N N . ASN A 1 117 ? 3.509 38.177 13.772 1.00 89.50 117 ASN A N 1
ATOM 990 C CA . ASN A 1 117 ? 2.367 38.582 12.965 1.00 89.50 117 ASN A CA 1
ATOM 991 C C . ASN A 1 117 ? 1.721 37.368 12.284 1.00 89.50 117 ASN A C 1
ATOM 993 O O . ASN A 1 117 ? 2.166 36.925 11.227 1.00 89.50 117 ASN A O 1
ATOM 997 N N . GLN A 1 118 ? 0.639 36.864 12.880 1.00 88.19 118 GLN A N 1
ATOM 998 C CA . GLN A 1 118 ? -0.064 35.668 12.402 1.00 88.19 118 GLN A CA 1
ATOM 999 C C . GLN A 1 118 ? -0.870 35.901 11.118 1.00 88.19 118 GLN A C 1
ATOM 1001 O O . GLN A 1 118 ? -1.319 34.942 10.508 1.00 88.19 118 GLN A O 1
ATOM 1006 N N . GLN A 1 119 ? -1.062 37.156 10.708 1.00 85.88 119 GLN A N 1
ATOM 1007 C CA . GLN A 1 119 ? -1.802 37.529 9.496 1.00 85.88 119 GLN A CA 1
ATOM 1008 C C . GLN A 1 119 ? -0.898 38.250 8.484 1.00 85.88 119 GLN A C 1
ATOM 1010 O O . GLN A 1 119 ? -1.372 38.865 7.535 1.00 85.88 119 GLN A O 1
ATOM 1015 N N . GLY A 1 120 ? 0.415 38.234 8.726 1.00 84.75 120 GLY A N 1
ATOM 1016 C CA . GLY A 1 120 ? 1.388 38.966 7.933 1.00 84.75 120 GLY A CA 1
ATOM 1017 C C . GLY A 1 120 ? 1.834 38.217 6.687 1.00 84.75 120 GLY A C 1
ATOM 1018 O O . GLY A 1 120 ? 1.833 36.987 6.639 1.00 84.75 120 GLY A O 1
ATOM 1019 N N . LEU A 1 121 ? 2.306 38.993 5.716 1.00 89.94 121 LEU A N 1
ATOM 1020 C CA . LEU A 1 121 ? 3.075 38.496 4.585 1.00 89.94 121 LEU A CA 1
ATOM 1021 C C . LEU A 1 121 ? 4.571 38.569 4.918 1.00 89.94 121 LEU A C 1
ATOM 1023 O O . LEU A 1 121 ? 5.038 39.568 5.476 1.00 89.94 121 LEU A O 1
ATOM 1027 N N . LYS A 1 122 ? 5.343 37.531 4.584 1.00 91.75 122 LYS A N 1
ATOM 1028 C CA . LYS A 1 122 ? 6.795 37.521 4.805 1.00 91.75 122 LYS A CA 1
ATOM 1029 C C . LYS A 1 122 ? 7.569 36.898 3.653 1.00 91.75 122 LYS A C 1
ATOM 1031 O O . LYS A 1 122 ? 7.319 35.763 3.271 1.00 91.75 122 LYS A O 1
ATOM 1036 N N . GLU A 1 123 ? 8.563 37.622 3.153 1.00 90.56 123 GLU A N 1
ATOM 1037 C CA . GLU A 1 123 ? 9.442 37.148 2.084 1.00 90.56 123 GLU A CA 1
ATOM 1038 C C . GLU A 1 123 ? 10.654 36.376 2.615 1.00 90.56 123 GLU A C 1
ATOM 1040 O O . GLU A 1 123 ? 11.280 36.764 3.608 1.00 90.56 123 GLU A O 1
ATOM 1045 N N . TYR A 1 124 ? 11.004 35.303 1.905 1.00 85.81 124 TYR A N 1
ATOM 1046 C CA . TYR A 1 124 ? 12.207 34.508 2.118 1.00 85.81 124 TYR A CA 1
ATOM 1047 C C . TYR A 1 124 ? 12.856 34.134 0.785 1.00 85.81 124 TYR A C 1
ATOM 1049 O O . TYR A 1 124 ? 12.170 33.767 -0.166 1.00 85.81 124 TYR A O 1
ATOM 1057 N N . SER A 1 125 ? 14.188 34.154 0.739 1.00 82.88 125 SER A N 1
ATOM 1058 C CA . SER A 1 125 ? 14.959 33.638 -0.395 1.00 82.88 125 SER A CA 1
ATOM 1059 C C . SER A 1 125 ? 15.388 32.197 -0.116 1.00 82.88 125 SER A C 1
ATOM 1061 O O . SER A 1 125 ? 16.008 31.922 0.914 1.00 82.88 125 SER A O 1
ATOM 1063 N N . ILE A 1 126 ? 15.027 31.269 -1.002 1.00 77.19 126 ILE A N 1
ATOM 1064 C CA . ILE A 1 126 ? 15.351 29.840 -0.892 1.00 77.19 126 ILE A CA 1
ATOM 1065 C C . ILE A 1 126 ? 15.908 29.382 -2.236 1.00 77.19 126 ILE A C 1
ATOM 1067 O O . ILE A 1 126 ? 15.204 29.453 -3.243 1.00 77.19 126 ILE A O 1
ATOM 1071 N N . ALA A 1 127 ? 17.152 28.892 -2.247 1.00 70.06 127 ALA A N 1
ATOM 1072 C CA . ALA A 1 127 ? 17.820 28.386 -3.451 1.00 70.06 127 ALA A CA 1
ATOM 1073 C C . ALA A 1 127 ? 17.729 29.350 -4.660 1.00 70.06 127 ALA A C 1
ATOM 1075 O O . ALA A 1 127 ? 17.488 28.931 -5.788 1.00 70.06 127 ALA A O 1
ATOM 1076 N N . GLY A 1 128 ? 17.866 30.658 -4.413 1.00 73.44 128 GLY A N 1
ATOM 1077 C CA . GLY A 1 128 ? 17.826 31.697 -5.450 1.00 73.44 128 GLY A CA 1
ATOM 1078 C C . GLY A 1 128 ? 16.426 32.135 -5.902 1.00 73.44 128 GLY A C 1
ATOM 1079 O O . GLY A 1 128 ? 16.324 33.081 -6.675 1.00 73.44 128 GLY A O 1
ATOM 1080 N N . CYS A 1 129 ? 15.353 31.512 -5.406 1.00 77.38 129 CYS A N 1
ATOM 1081 C CA . CYS A 1 129 ? 13.972 31.932 -5.666 1.00 77.38 129 CYS A CA 1
ATOM 1082 C C . CYS A 1 129 ? 13.400 32.719 -4.478 1.00 77.38 129 CYS A C 1
ATOM 1084 O O . CYS A 1 129 ? 13.663 32.386 -3.317 1.00 77.38 129 CYS A O 1
ATOM 1086 N N . ILE A 1 130 ? 12.576 33.730 -4.764 1.00 86.12 130 ILE A N 1
ATOM 1087 C CA . ILE A 1 130 ? 11.882 34.524 -3.742 1.00 86.12 130 ILE A CA 1
ATOM 1088 C C . ILE A 1 130 ? 10.514 33.899 -3.475 1.00 86.12 130 ILE A C 1
ATOM 1090 O O . ILE A 1 130 ? 9.715 33.697 -4.391 1.00 86.12 130 ILE A O 1
ATOM 1094 N N . TYR A 1 131 ? 10.238 33.611 -2.207 1.00 89.38 131 TYR A N 1
ATOM 1095 C CA . TYR A 1 131 ? 8.968 33.069 -1.752 1.00 89.38 131 TYR A CA 1
ATOM 1096 C C . TYR A 1 131 ? 8.283 34.017 -0.780 1.00 89.38 131 TYR A C 1
ATOM 1098 O O . TYR A 1 131 ? 8.895 34.451 0.195 1.00 89.38 131 TYR A O 1
ATOM 1106 N N . LEU A 1 132 ? 6.995 34.257 -1.001 1.00 91.75 132 LEU A N 1
ATOM 1107 C CA . LEU A 1 132 ? 6.133 35.013 -0.105 1.00 91.75 132 LEU A CA 1
ATOM 1108 C C . LEU A 1 132 ? 5.303 34.049 0.744 1.00 91.75 132 LEU A C 1
ATOM 1110 O O . LEU A 1 132 ? 4.605 33.185 0.221 1.00 91.75 132 LEU A O 1
ATOM 1114 N N . PHE A 1 133 ? 5.395 34.177 2.060 1.00 93.50 133 PHE A N 1
ATOM 1115 C CA . PHE A 1 133 ? 4.601 33.417 3.016 1.00 93.50 133 PHE A CA 1
ATOM 1116 C C . PHE A 1 133 ? 3.426 34.270 3.442 1.00 93.50 133 PHE A C 1
ATOM 1118 O O . PHE A 1 133 ? 3.621 35.337 4.017 1.00 93.50 133 PHE A O 1
ATOM 1125 N N . ASP A 1 134 ? 2.230 33.776 3.172 1.00 91.44 134 ASP A N 1
ATOM 1126 C CA . ASP A 1 134 ? 0.982 34.358 3.622 1.00 91.44 134 ASP A CA 1
ATOM 1127 C C . ASP A 1 134 ? 0.467 33.535 4.798 1.00 91.44 134 ASP A C 1
ATOM 1129 O O . ASP A 1 134 ? 0.028 32.390 4.645 1.00 91.44 134 ASP A O 1
ATOM 1133 N N 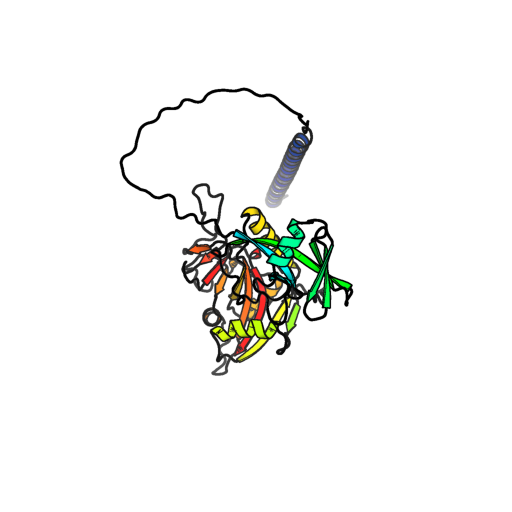. PHE A 1 135 ? 0.608 34.101 5.995 1.00 91.88 135 PHE A N 1
ATOM 1134 C CA . PHE A 1 135 ? 0.220 33.437 7.232 1.00 91.88 135 PHE A CA 1
ATOM 1135 C C . PHE A 1 135 ? -1.286 33.474 7.486 1.00 91.88 135 PHE A C 1
ATOM 1137 O O . PHE A 1 135 ? -1.780 32.622 8.223 1.00 91.88 135 PHE A O 1
ATOM 1144 N N . LEU A 1 136 ? -2.014 34.402 6.858 1.00 87.75 136 LEU A N 1
ATOM 1145 C CA . LEU A 1 136 ? -3.467 34.451 6.956 1.00 87.75 136 LEU A CA 1
ATOM 1146 C C . LEU A 1 136 ? -4.083 33.290 6.170 1.00 87.75 136 LEU A C 1
ATOM 1148 O O . LEU A 1 136 ? -4.858 32.508 6.720 1.00 87.75 136 LEU A O 1
ATOM 1152 N N . ASP A 1 137 ? -3.670 33.139 4.913 1.00 85.44 137 ASP A N 1
ATOM 1153 C CA . ASP A 1 137 ? -4.170 32.084 4.025 1.00 85.44 137 ASP A CA 1
ATOM 1154 C C . ASP A 1 137 ? -3.407 30.759 4.170 1.00 85.44 137 ASP A C 1
ATOM 1156 O O . ASP A 1 137 ? -3.746 29.761 3.530 1.00 85.44 137 ASP A O 1
ATOM 1160 N N . MET A 1 138 ? -2.373 30.729 5.017 1.00 89.19 138 MET A N 1
ATOM 1161 C CA . MET A 1 138 ? -1.514 29.568 5.253 1.00 89.19 138 MET A CA 1
ATOM 1162 C C . MET A 1 138 ? -0.970 28.976 3.945 1.00 89.19 138 MET A C 1
ATOM 1164 O O . MET A 1 138 ? -1.029 27.764 3.704 1.00 89.19 138 MET A O 1
ATOM 1168 N N . LYS A 1 139 ? -0.381 29.836 3.108 1.00 92.25 139 LYS A N 1
ATOM 1169 C CA . LYS A 1 139 ? 0.212 29.471 1.813 1.00 92.25 139 LYS A CA 1
ATOM 1170 C C . LYS A 1 139 ? 1.605 30.071 1.626 1.00 92.25 139 LYS A C 1
ATOM 1172 O O . LYS A 1 139 ? 1.947 31.115 2.172 1.00 92.25 139 LYS A O 1
ATOM 1177 N N . GLN A 1 140 ? 2.417 29.386 0.836 1.00 92.69 140 GLN A N 1
ATOM 1178 C CA . GLN A 1 140 ? 3.698 29.865 0.338 1.00 92.69 140 GLN A CA 1
ATOM 1179 C C . GLN A 1 140 ? 3.585 30.058 -1.171 1.00 92.69 140 GLN A C 1
ATOM 1181 O O . GLN A 1 140 ? 3.239 29.119 -1.881 1.00 92.69 140 GLN A O 1
ATOM 1186 N N . ILE A 1 141 ? 3.934 31.241 -1.656 1.00 89.38 141 ILE A N 1
ATOM 1187 C CA . ILE A 1 141 ? 3.841 31.642 -3.058 1.00 89.38 141 ILE A CA 1
ATOM 1188 C C . ILE A 1 141 ? 5.258 31.792 -3.602 1.00 89.38 141 ILE A C 1
ATOM 1190 O O . ILE A 1 141 ? 6.083 32.471 -2.994 1.00 89.38 141 ILE A O 1
ATOM 1194 N N . ASN A 1 142 ? 5.565 31.154 -4.726 1.00 86.94 142 ASN A N 1
ATOM 1195 C CA . ASN A 1 142 ? 6.799 31.405 -5.462 1.00 86.94 142 ASN A CA 1
ATOM 1196 C C . ASN A 1 142 ? 6.601 32.648 -6.337 1.00 86.94 142 ASN A C 1
ATOM 1198 O O . ASN A 1 142 ? 5.810 32.624 -7.276 1.00 86.94 142 ASN A O 1
ATOM 1202 N N . MET A 1 143 ? 7.324 33.726 -6.043 1.00 85.94 143 MET A N 1
ATOM 1203 C CA . MET A 1 143 ? 7.172 35.002 -6.749 1.00 85.94 143 MET A CA 1
ATOM 1204 C C . MET A 1 143 ? 7.747 34.967 -8.170 1.00 85.94 143 MET A C 1
ATOM 1206 O O . MET A 1 143 ? 7.397 35.805 -8.993 1.00 85.94 143 MET A O 1
ATOM 1210 N N . THR A 1 144 ? 8.612 33.998 -8.474 1.00 80.06 144 THR A N 1
ATOM 1211 C CA . THR A 1 144 ? 9.201 33.817 -9.805 1.00 80.06 144 THR A CA 1
ATOM 1212 C C . THR A 1 144 ? 8.257 33.068 -10.747 1.00 80.06 144 THR A C 1
ATOM 1214 O O . THR A 1 144 ? 8.166 33.418 -11.919 1.00 80.06 144 THR A O 1
ATOM 1217 N N . THR A 1 145 ? 7.548 32.045 -10.258 1.00 78.50 145 THR A N 1
ATOM 1218 C CA . THR A 1 145 ? 6.656 31.201 -11.083 1.00 78.50 145 THR A CA 1
ATOM 1219 C C . THR A 1 145 ? 5.171 31.530 -10.923 1.00 78.50 145 THR A C 1
ATOM 1221 O O . THR A 1 145 ? 4.359 31.053 -11.710 1.00 78.50 145 THR A O 1
ATOM 1224 N N . GLY A 1 146 ? 4.791 32.295 -9.895 1.00 80.56 146 GLY A N 1
ATOM 1225 C CA . GLY A 1 146 ? 3.398 32.605 -9.554 1.00 80.56 146 GLY A CA 1
ATOM 1226 C C . GLY A 1 146 ? 2.617 31.441 -8.931 1.00 80.56 146 GLY A C 1
ATOM 1227 O O . GLY A 1 146 ? 1.437 31.586 -8.631 1.00 80.56 146 GLY A O 1
ATOM 1228 N N . THR A 1 147 ? 3.247 30.283 -8.725 1.00 80.69 147 THR A N 1
ATOM 1229 C CA . THR A 1 147 ? 2.599 29.103 -8.134 1.00 80.69 147 THR A CA 1
ATOM 1230 C C . THR A 1 147 ? 2.573 29.198 -6.614 1.00 80.69 147 THR A C 1
ATOM 1232 O O . THR A 1 147 ? 3.586 29.566 -6.012 1.00 80.69 147 THR A O 1
ATOM 1235 N N . ASP A 1 148 ? 1.480 28.771 -5.986 1.00 88.56 148 ASP A N 1
ATOM 1236 C CA . ASP A 1 148 ? 1.389 28.648 -4.532 1.00 88.56 148 ASP A CA 1
ATOM 1237 C C . A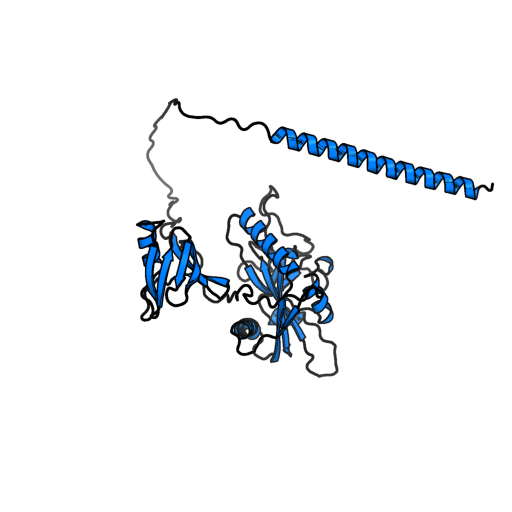SP A 1 148 ? 1.316 27.193 -4.051 1.00 88.56 148 ASP A C 1
ATOM 1239 O O . ASP A 1 148 ? 1.086 26.254 -4.818 1.00 88.56 148 ASP A O 1
ATOM 1243 N N . ARG A 1 149 ? 1.589 27.004 -2.759 1.00 86.00 149 ARG A N 1
ATOM 1244 C CA . ARG A 1 149 ? 1.401 25.737 -2.055 1.00 86.00 149 ARG A CA 1
ATOM 1245 C C . ARG A 1 149 ? 0.955 25.958 -0.609 1.00 86.00 149 ARG A C 1
ATOM 1247 O O . ARG A 1 149 ? 1.448 26.884 0.039 1.00 86.00 149 ARG A O 1
ATOM 1254 N N . PRO A 1 150 ? 0.105 25.082 -0.047 1.00 86.00 150 PRO A N 1
ATOM 1255 C CA . PRO A 1 150 ? -0.270 25.144 1.363 1.00 86.00 150 PRO A CA 1
ATOM 1256 C C . PRO A 1 150 ? 0.916 24.965 2.321 1.00 86.00 150 PRO A C 1
ATOM 1258 O O . PRO A 1 150 ? 1.801 24.133 2.092 1.00 86.00 150 PRO A O 1
ATOM 1261 N N . ILE A 1 151 ? 0.886 25.678 3.447 1.00 91.88 151 ILE A N 1
ATOM 1262 C CA . ILE A 1 151 ? 1.784 25.501 4.597 1.00 91.88 151 ILE A CA 1
ATOM 1263 C C . ILE A 1 151 ? 0.975 25.211 5.870 1.00 91.88 151 ILE A C 1
ATOM 1265 O O . ILE A 1 151 ? -0.209 25.521 5.955 1.00 91.88 151 ILE A O 1
ATOM 1269 N N . LYS A 1 152 ? 1.585 24.576 6.876 1.00 84.00 152 LYS A N 1
ATOM 1270 C CA . LYS A 1 152 ? 0.931 24.323 8.171 1.00 84.00 152 LYS A CA 1
ATOM 1271 C C . LYS A 1 152 ? 1.903 24.346 9.343 1.00 84.00 152 LYS A C 1
ATOM 1273 O O . LYS A 1 152 ? 3.080 24.017 9.197 1.00 84.00 152 LYS A O 1
ATOM 1278 N N . ARG A 1 153 ? 1.353 24.638 10.520 1.00 87.62 153 ARG A N 1
ATOM 1279 C CA . ARG A 1 153 ? 2.033 24.655 11.818 1.00 87.62 153 ARG A CA 1
ATOM 1280 C C . ARG A 1 153 ? 1.541 23.493 12.683 1.00 87.62 153 ARG A C 1
ATOM 1282 O O . ARG A 1 153 ? 0.335 23.292 12.806 1.00 87.62 153 ARG A O 1
ATOM 1289 N N . VAL A 1 154 ? 2.454 22.719 13.269 1.00 79.69 154 VAL A N 1
ATOM 1290 C CA . VAL A 1 154 ? 2.138 21.523 14.073 1.00 79.69 154 VAL A CA 1
ATOM 1291 C C . VAL A 1 154 ? 3.026 21.478 15.317 1.00 79.69 154 VAL A C 1
ATOM 1293 O O . VAL A 1 154 ? 4.206 21.816 15.242 1.00 79.69 154 VAL A O 1
ATOM 1296 N N . LEU A 1 155 ? 2.471 21.070 16.460 1.00 75.94 155 LEU A N 1
ATOM 1297 C CA . LEU A 1 155 ? 3.237 20.850 17.687 1.00 75.94 155 LEU A CA 1
ATOM 1298 C C . LEU A 1 155 ? 3.982 19.509 17.584 1.00 75.94 155 LEU A C 1
ATOM 1300 O O . LEU A 1 155 ? 3.353 18.480 17.343 1.00 75.94 155 LEU A O 1
ATOM 1304 N N . HIS A 1 156 ? 5.305 19.526 17.731 1.00 67.12 156 HIS A N 1
ATOM 1305 C CA . HIS A 1 156 ? 6.181 18.374 17.511 1.00 67.12 156 HIS A CA 1
ATOM 1306 C C . HIS A 1 156 ? 7.073 18.135 18.737 1.00 67.12 156 HIS A C 1
ATOM 1308 O O . HIS A 1 156 ? 7.749 19.058 19.183 1.00 67.12 156 HIS A O 1
ATOM 1314 N N . SER A 1 157 ? 7.094 16.915 19.280 1.00 59.31 157 SER A N 1
ATOM 1315 C CA . SER A 1 157 ? 7.960 16.522 20.405 1.00 59.31 157 SER A CA 1
ATOM 1316 C C . SER A 1 157 ? 9.226 15.826 19.911 1.00 59.31 157 SER A C 1
ATOM 1318 O O . SER A 1 157 ? 9.122 14.864 19.154 1.00 59.31 157 SER A O 1
ATOM 1320 N N . ASP A 1 158 ? 10.403 16.237 20.384 1.00 50.75 158 ASP A N 1
ATOM 1321 C CA . ASP A 1 158 ? 11.685 15.629 19.979 1.00 50.75 158 ASP A CA 1
ATOM 1322 C C . ASP A 1 158 ? 11.865 14.169 20.480 1.00 50.75 158 ASP A C 1
ATOM 1324 O O . ASP A 1 158 ? 12.656 13.411 19.918 1.00 50.75 158 ASP A O 1
ATOM 1328 N N . THR A 1 159 ? 11.069 13.732 21.467 1.00 44.66 159 THR A N 1
ATOM 1329 C CA . THR A 1 159 ? 10.990 12.346 21.984 1.00 44.66 159 THR A CA 1
ATOM 1330 C C . THR A 1 159 ? 9.941 11.472 21.284 1.00 44.66 159 THR A C 1
ATOM 1332 O O . THR A 1 159 ? 9.905 10.259 21.485 1.00 44.66 159 THR A O 1
ATOM 1335 N N . GLY A 1 160 ? 9.105 12.058 20.425 1.00 37.78 160 GLY A N 1
ATOM 1336 C CA . GLY A 1 160 ? 8.103 11.350 19.634 1.00 37.78 160 GLY A CA 1
ATOM 1337 C C . GLY A 1 160 ? 8.592 11.214 18.203 1.00 37.78 160 GLY A C 1
ATOM 1338 O O . GLY A 1 160 ? 8.632 12.207 17.492 1.00 37.78 160 GLY A O 1
ATOM 1339 N N . PHE A 1 161 ? 8.981 9.998 17.815 1.00 33.25 161 PHE A N 1
ATOM 1340 C CA . PHE A 1 161 ? 9.285 9.565 16.447 1.00 33.25 161 PHE A CA 1
ATOM 1341 C C . PHE A 1 161 ? 9.897 10.643 15.540 1.00 33.25 161 PHE A C 1
ATOM 1343 O O . PHE A 1 161 ? 9.193 11.411 14.884 1.00 33.25 161 PHE A O 1
ATOM 1350 N N . ARG A 1 162 ? 11.232 10.602 15.396 1.00 30.08 162 ARG A N 1
ATOM 1351 C CA . ARG A 1 162 ? 11.912 11.156 14.216 1.00 30.08 162 ARG A CA 1
ATOM 1352 C C . ARG A 1 162 ? 11.065 10.804 12.996 1.00 30.08 162 ARG A C 1
ATOM 1354 O O . ARG A 1 162 ? 10.840 9.622 12.733 1.00 30.08 162 ARG A O 1
ATOM 1361 N N . CYS A 1 163 ? 10.624 11.810 12.247 1.00 34.56 163 CYS A N 1
ATOM 1362 C CA . CYS A 1 163 ? 10.207 11.599 10.872 1.00 34.56 163 CYS A CA 1
ATOM 1363 C C . CYS A 1 163 ? 11.455 11.118 10.121 1.00 34.56 163 CYS A C 1
ATOM 1365 O O . CYS A 1 163 ? 12.232 11.904 9.582 1.00 34.56 163 CYS A O 1
ATOM 1367 N N . ILE A 1 164 ? 11.714 9.812 10.203 1.00 30.09 164 ILE A N 1
ATOM 1368 C CA . ILE A 1 164 ? 12.689 9.129 9.382 1.00 30.09 164 ILE A CA 1
ATOM 1369 C C . ILE A 1 164 ? 12.042 9.116 8.011 1.00 30.09 164 ILE A C 1
ATOM 1371 O O . ILE A 1 164 ? 11.066 8.411 7.748 1.00 30.09 164 ILE A O 1
ATOM 1375 N N . CYS A 1 165 ? 12.603 9.953 7.158 1.00 30.80 165 CYS A N 1
ATOM 1376 C CA . CYS A 1 165 ? 12.554 9.920 5.711 1.00 30.80 165 CYS A CA 1
ATOM 1377 C C . CYS A 1 165 ? 12.988 8.548 5.149 1.00 30.80 165 CYS A C 1
ATOM 1379 O O . CYS A 1 165 ? 13.948 8.454 4.397 1.00 30.80 165 CYS A O 1
ATOM 1381 N N . ASN A 1 166 ? 12.246 7.489 5.488 1.00 31.17 166 ASN A N 1
ATOM 1382 C CA . ASN A 1 166 ? 12.268 6.176 4.842 1.00 31.17 166 ASN A CA 1
ATOM 1383 C C . ASN A 1 166 ? 10.873 5.713 4.391 1.00 31.17 166 ASN A C 1
ATOM 1385 O O . ASN A 1 166 ? 10.787 4.777 3.605 1.00 31.17 166 ASN A O 1
ATOM 1389 N N . ASN A 1 167 ? 9.792 6.396 4.781 1.00 33.66 167 ASN A N 1
ATOM 1390 C CA . ASN A 1 167 ? 8.485 6.186 4.163 1.00 33.66 167 ASN A CA 1
ATOM 1391 C C . ASN A 1 167 ? 8.337 7.128 2.973 1.00 33.66 167 ASN A C 1
ATOM 1393 O O . ASN A 1 167 ? 7.899 8.271 3.100 1.00 33.66 167 ASN A O 1
ATOM 1397 N N . ILE A 1 168 ? 8.720 6.629 1.800 1.00 34.81 168 ILE A N 1
ATOM 1398 C CA . ILE A 1 168 ? 8.343 7.227 0.526 1.00 34.81 168 ILE A CA 1
ATOM 1399 C C . ILE A 1 168 ? 6.832 7.020 0.359 1.00 34.81 168 ILE A C 1
ATOM 1401 O O . ILE A 1 168 ? 6.380 6.085 -0.293 1.00 34.81 168 ILE A O 1
ATOM 1405 N N . ALA A 1 169 ? 6.032 7.879 0.982 1.00 34.31 169 ALA A N 1
ATOM 1406 C CA . ALA A 1 169 ? 4.670 8.086 0.531 1.00 34.31 169 ALA A CA 1
ATOM 1407 C C . ALA A 1 169 ? 4.769 8.992 -0.700 1.00 34.31 169 ALA A C 1
ATOM 1409 O O . ALA A 1 169 ? 5.039 10.186 -0.604 1.00 34.31 169 ALA A O 1
ATOM 1410 N N . LEU A 1 170 ? 4.655 8.378 -1.872 1.00 36.19 170 LEU A N 1
ATOM 1411 C CA . LEU A 1 170 ? 4.582 9.080 -3.147 1.00 36.19 170 LEU A CA 1
ATOM 1412 C C . LEU A 1 170 ? 3.306 9.939 -3.209 1.00 36.19 170 LEU A C 1
ATOM 1414 O O . LEU A 1 170 ? 2.323 9.601 -2.534 1.00 36.19 170 LEU A O 1
ATOM 1418 N N . PRO A 1 171 ? 3.320 11.025 -4.006 1.00 32.81 171 PRO A N 1
ATOM 1419 C CA . PRO A 1 171 ? 2.182 11.917 -4.215 1.00 32.81 171 PRO A CA 1
ATOM 1420 C C . PRO A 1 171 ? 0.872 11.206 -4.460 1.00 32.81 171 PRO A C 1
ATOM 1422 O O . PRO A 1 171 ? 0.794 10.294 -5.275 1.00 32.81 171 PRO A O 1
ATOM 1425 N N . SER A 1 172 ? -0.184 11.751 -3.846 1.00 37.28 172 SER A N 1
ATOM 1426 C CA . SER A 1 172 ? -1.506 11.763 -4.475 1.00 37.28 172 SER A CA 1
ATOM 1427 C C . SER A 1 172 ? -1.309 12.108 -5.956 1.00 37.28 172 SER A C 1
ATOM 1429 O O . SER A 1 172 ? -0.704 13.151 -6.212 1.00 37.28 172 SER A O 1
ATOM 1431 N N . PRO A 1 173 ? -1.754 11.282 -6.921 1.00 41.59 173 PRO A N 1
ATOM 1432 C CA . PRO A 1 173 ? -1.409 11.492 -8.319 1.00 41.59 173 PRO A CA 1
ATOM 1433 C C . PRO A 1 173 ? -1.915 12.865 -8.773 1.00 41.59 173 PRO A C 1
ATOM 1435 O O . PRO A 1 173 ? -3.108 13.057 -8.984 1.00 41.59 173 PRO A O 1
ATOM 1438 N N . ALA A 1 174 ? -0.999 13.823 -8.927 1.00 36.06 174 ALA A N 1
ATOM 1439 C CA . ALA A 1 174 ? -1.265 15.133 -9.523 1.00 36.06 174 ALA A CA 1
ATOM 1440 C C . ALA A 1 174 ? -1.412 15.053 -11.058 1.00 36.06 174 ALA A C 1
ATOM 1442 O O . ALA A 1 174 ? -1.501 16.070 -11.732 1.00 36.06 174 ALA A O 1
ATOM 1443 N N . HIS A 1 175 ? -1.479 13.839 -11.608 1.00 42.22 175 HIS A N 1
ATOM 1444 C CA . HIS A 1 175 ? -1.894 13.557 -12.975 1.00 42.22 175 HIS A CA 1
ATOM 1445 C C . HIS A 1 175 ? -3.042 12.542 -12.925 1.00 42.22 175 HIS A C 1
ATOM 1447 O O . HIS A 1 175 ? -2.886 11.331 -13.091 1.00 42.22 175 HIS A O 1
ATOM 1453 N N . GLN A 1 176 ? -4.238 13.041 -12.630 1.00 46.66 176 GLN A N 1
ATOM 1454 C CA . GLN A 1 176 ? -5.419 12.394 -13.180 1.00 46.66 176 GLN A CA 1
ATOM 1455 C C . GLN A 1 176 ? -5.405 12.708 -14.676 1.00 46.66 176 GLN A C 1
ATOM 1457 O O . GLN A 1 176 ? -5.921 13.739 -15.106 1.00 46.66 176 GLN A O 1
ATOM 1462 N N . GLU A 1 177 ? -4.776 11.843 -15.472 1.00 44.62 177 GLU A N 1
ATOM 1463 C CA . GLU A 1 177 ? -5.193 11.731 -16.865 1.00 44.62 177 GLU A CA 1
ATOM 1464 C C . GLU A 1 177 ? -6.688 11.406 -16.835 1.00 44.62 177 GLU A C 1
ATOM 1466 O O . GLU A 1 177 ? -7.144 10.619 -16.001 1.00 44.62 177 GLU A O 1
ATOM 1471 N N . LYS A 1 178 ? -7.472 12.139 -17.632 1.00 42.19 178 LYS A N 1
ATOM 1472 C CA . LYS A 1 178 ? -8.935 12.085 -17.602 1.00 42.19 178 LYS A CA 1
ATOM 1473 C C . LYS A 1 178 ? -9.372 10.624 -17.673 1.00 42.19 178 LYS A C 1
ATOM 1475 O O . LYS A 1 178 ? -9.181 9.977 -18.698 1.00 42.19 178 LYS A O 1
ATOM 1480 N N . ILE A 1 179 ? -9.944 10.129 -16.575 1.00 49.12 179 ILE A N 1
ATOM 1481 C CA . ILE A 1 179 ? -10.535 8.796 -16.504 1.00 49.12 179 ILE A CA 1
ATOM 1482 C C . ILE A 1 179 ? -11.538 8.715 -17.652 1.00 49.12 179 ILE A C 1
ATOM 1484 O O . ILE A 1 179 ? -12.485 9.505 -17.706 1.00 49.12 179 ILE A O 1
ATOM 1488 N N . THR A 1 180 ? -11.305 7.811 -18.599 1.00 50.03 180 THR A N 1
ATOM 1489 C CA . THR A 1 180 ? -12.316 7.468 -19.594 1.00 50.03 180 THR A CA 1
ATOM 1490 C C . THR A 1 180 ? -13.525 6.911 -18.833 1.00 50.03 180 THR A C 1
ATOM 1492 O O . THR A 1 180 ? -13.340 6.037 -17.987 1.00 50.03 180 THR A O 1
ATOM 1495 N N . PRO A 1 181 ? -14.753 7.412 -19.061 1.00 54.50 181 PRO A N 1
ATOM 1496 C CA . PRO A 1 181 ? -15.915 7.052 -18.240 1.00 54.50 181 PRO A CA 1
ATOM 1497 C C . PRO A 1 181 ? -16.277 5.557 -18.208 1.00 54.50 181 PRO A C 1
ATOM 1499 O O . PRO A 1 181 ? -17.063 5.159 -17.353 1.00 54.50 181 PRO A O 1
ATOM 1502 N N . ASP A 1 182 ? -15.729 4.746 -19.119 1.00 61.31 182 ASP A N 1
ATOM 1503 C CA . ASP A 1 182 ? -16.186 3.375 -19.364 1.00 61.31 182 ASP A CA 1
ATOM 1504 C C . ASP A 1 182 ? -15.508 2.291 -18.510 1.00 61.31 182 ASP A C 1
ATOM 1506 O O . ASP A 1 182 ? -16.072 1.204 -18.379 1.00 61.31 182 ASP A O 1
ATOM 1510 N N . GLU A 1 183 ? -14.349 2.545 -17.885 1.00 69.62 183 GLU A N 1
ATOM 1511 C CA . GLU A 1 183 ? -13.651 1.518 -17.092 1.00 69.62 183 GLU A CA 1
ATOM 1512 C C . GLU A 1 183 ? -13.569 1.856 -15.589 1.00 69.62 183 GLU A C 1
ATOM 1514 O O . GLU A 1 183 ? -13.218 2.977 -15.215 1.00 69.62 183 GLU A O 1
ATOM 1519 N N . PRO A 1 184 ? -13.855 0.891 -14.686 1.00 77.75 184 PRO A N 1
ATOM 1520 C CA . PRO A 1 184 ? -13.889 1.129 -13.238 1.00 77.75 184 PRO A CA 1
ATOM 1521 C C . PRO A 1 184 ? -12.510 1.422 -12.627 1.00 77.75 184 PRO A C 1
ATOM 1523 O O . PRO A 1 184 ? -12.430 1.922 -11.504 1.00 77.75 184 PRO A O 1
ATOM 1526 N N . TYR A 1 185 ? -11.427 1.095 -13.336 1.00 88.44 185 TYR A N 1
ATOM 1527 C CA . TYR A 1 185 ? -10.050 1.391 -12.956 1.00 88.44 185 TYR A CA 1
ATOM 1528 C C . TYR A 1 185 ? -9.143 1.417 -14.191 1.00 88.44 185 TYR A C 1
ATOM 1530 O O . TYR A 1 185 ? -9.472 0.822 -15.211 1.00 88.44 185 TYR A O 1
ATOM 1538 N N . GLN A 1 186 ? -7.969 2.032 -14.067 1.00 87.44 186 GLN A N 1
ATOM 1539 C CA . GLN A 1 186 ? -6.901 1.993 -15.067 1.00 87.44 186 GLN A CA 1
ATOM 1540 C C . GLN A 1 186 ? -5.613 1.432 -14.455 1.00 87.44 186 GLN A C 1
ATOM 1542 O O . GLN A 1 186 ? -5.357 1.588 -13.258 1.00 87.44 186 GLN A O 1
ATOM 1547 N N . ILE A 1 187 ? -4.795 0.776 -15.279 1.00 92.75 187 ILE A N 1
ATOM 1548 C CA . ILE A 1 187 ? -3.451 0.317 -14.914 1.00 92.75 187 ILE A CA 1
ATOM 1549 C C . ILE A 1 187 ? -2.452 1.082 -15.774 1.00 92.75 187 ILE A C 1
ATOM 1551 O O . ILE A 1 187 ? -2.400 0.890 -16.985 1.00 92.75 187 ILE A O 1
ATOM 1555 N N . ILE A 1 188 ? -1.648 1.928 -15.138 1.00 92.75 188 ILE A N 1
ATOM 1556 C CA . ILE A 1 188 ? -0.694 2.810 -15.810 1.00 92.75 188 ILE A CA 1
ATOM 1557 C C . ILE A 1 188 ? 0.717 2.273 -15.561 1.00 92.75 188 ILE A C 1
ATOM 1559 O O . ILE A 1 188 ? 1.178 2.304 -14.416 1.00 92.75 188 ILE A O 1
ATOM 1563 N N . PRO A 1 189 ? 1.419 1.757 -16.585 1.00 95.44 189 PRO A N 1
ATOM 1564 C CA . PRO A 1 189 ? 2.818 1.372 -16.453 1.00 95.44 189 PRO A CA 1
ATOM 1565 C C . PRO A 1 189 ? 3.668 2.563 -16.015 1.00 95.44 189 PRO A C 1
ATOM 1567 O O . PRO A 1 189 ? 3.563 3.647 -16.582 1.00 95.44 189 PRO A O 1
ATOM 1570 N N . LEU A 1 190 ? 4.508 2.364 -15.002 1.00 91.94 190 LEU A N 1
ATOM 1571 C CA . LEU A 1 190 ? 5.424 3.402 -14.548 1.00 91.94 190 LEU A CA 1
ATOM 1572 C C . LEU A 1 190 ? 6.726 3.351 -15.344 1.00 91.94 190 LEU A C 1
ATOM 1574 O O . LEU A 1 190 ? 7.304 2.279 -15.544 1.00 91.94 190 LEU A O 1
ATOM 1578 N N . ASP A 1 191 ? 7.212 4.527 -15.733 1.00 92.25 191 ASP A N 1
ATOM 1579 C CA . ASP A 1 191 ? 8.538 4.688 -16.321 1.00 92.25 191 ASP A CA 1
ATOM 1580 C C . ASP A 1 191 ? 9.618 4.263 -15.311 1.00 92.25 191 ASP A C 1
ATOM 1582 O O . ASP A 1 191 ? 9.575 4.644 -14.138 1.00 92.25 191 ASP A O 1
ATOM 1586 N N . ARG A 1 192 ? 10.606 3.482 -15.765 1.00 93.12 192 ARG A N 1
ATOM 1587 C CA . ARG A 1 192 ? 11.707 2.972 -14.933 1.00 93.12 192 ARG A CA 1
ATOM 1588 C C . ARG A 1 192 ? 12.550 4.093 -14.321 1.00 93.12 192 ARG A C 1
ATOM 1590 O O . ARG A 1 192 ? 13.133 3.899 -13.248 1.00 93.12 192 ARG A O 1
ATOM 1597 N N . ASP A 1 193 ? 12.598 5.253 -14.968 1.00 90.56 193 ASP A N 1
ATOM 1598 C CA . ASP A 1 193 ? 13.330 6.418 -14.495 1.00 90.56 193 ASP A CA 1
ATOM 1599 C C . ASP A 1 193 ? 12.540 7.304 -13.537 1.00 90.56 193 ASP A C 1
ATOM 1601 O O . ASP A 1 193 ? 13.151 8.075 -12.780 1.00 90.56 193 ASP A O 1
ATOM 1605 N N . ALA A 1 194 ? 11.217 7.137 -13.478 1.00 86.88 194 ALA A N 1
ATOM 1606 C CA . ALA A 1 194 ? 10.370 7.876 -12.560 1.00 86.88 194 ALA A CA 1
ATOM 1607 C C . ALA A 1 194 ? 10.751 7.598 -11.097 1.00 86.88 194 ALA A C 1
ATOM 1609 O O . ALA A 1 194 ? 11.016 6.465 -10.679 1.00 86.88 194 ALA A O 1
ATOM 1610 N N . ARG A 1 195 ? 10.709 8.652 -10.270 1.00 89.19 195 ARG A N 1
ATOM 1611 C CA . ARG A 1 195 ? 10.909 8.538 -8.811 1.00 89.19 195 ARG A CA 1
ATOM 1612 C C . ARG A 1 195 ? 9.930 7.546 -8.181 1.00 89.19 195 ARG A C 1
ATOM 1614 O O . ARG A 1 195 ? 10.300 6.820 -7.262 1.00 89.19 195 ARG A O 1
ATOM 1621 N N . GLU A 1 196 ? 8.706 7.509 -8.701 1.00 87.44 196 GLU A N 1
ATOM 1622 C CA . GLU A 1 196 ? 7.638 6.597 -8.293 1.00 87.44 196 GLU A CA 1
ATOM 1623 C C . GLU A 1 196 ? 8.067 5.132 -8.443 1.00 87.44 196 GLU A C 1
ATOM 1625 O O . GLU A 1 196 ? 8.129 4.397 -7.455 1.00 87.44 196 GLU A O 1
ATOM 1630 N N . PHE A 1 197 ? 8.505 4.748 -9.646 1.00 94.12 197 PHE A N 1
ATOM 1631 C CA . PHE A 1 197 ? 9.025 3.413 -9.931 1.00 94.12 197 PHE A CA 1
ATOM 1632 C C . PHE A 1 197 ? 10.212 3.064 -9.032 1.00 94.12 197 PHE A C 1
ATOM 1634 O O . PHE A 1 197 ? 10.223 2.008 -8.400 1.00 94.12 197 PHE A O 1
ATOM 1641 N N . LYS A 1 198 ? 11.205 3.960 -8.931 1.00 92.12 198 LYS A N 1
ATOM 1642 C CA . LYS A 1 198 ? 12.420 3.746 -8.122 1.00 92.12 198 LYS A CA 1
ATOM 1643 C C . LYS A 1 198 ? 12.094 3.499 -6.646 1.00 92.12 198 LYS A C 1
ATOM 1645 O O . LYS A 1 198 ? 12.735 2.664 -6.010 1.00 92.12 198 LYS A O 1
ATOM 1650 N N . SER A 1 199 ? 11.072 4.167 -6.121 1.00 92.50 199 SER A N 1
ATOM 1651 C CA . SER A 1 199 ? 10.636 4.017 -4.730 1.00 92.50 199 SER A CA 1
ATOM 1652 C C . SER A 1 199 ? 9.952 2.675 -4.473 1.00 92.50 199 SER A C 1
ATOM 1654 O O . SER A 1 199 ? 10.307 1.980 -3.523 1.00 92.50 199 SER A O 1
ATOM 1656 N N . VAL A 1 200 ? 9.022 2.273 -5.348 1.00 93.31 200 VAL A N 1
ATOM 1657 C CA . VAL A 1 200 ? 8.351 0.965 -5.251 1.00 93.31 200 VAL A CA 1
ATOM 1658 C C . VAL A 1 200 ? 9.357 -0.170 -5.452 1.00 93.31 200 VAL A C 1
ATOM 1660 O O . VAL A 1 200 ? 9.370 -1.135 -4.686 1.00 93.31 200 VAL A O 1
ATOM 1663 N N . LYS A 1 201 ? 10.263 -0.024 -6.428 1.00 96.31 201 LYS A N 1
ATOM 1664 C CA . LYS A 1 201 ? 11.372 -0.955 -6.651 1.00 96.31 201 LYS A CA 1
ATOM 1665 C C . LYS A 1 201 ? 12.218 -1.109 -5.393 1.00 96.31 201 LYS A C 1
ATOM 1667 O O . LYS A 1 201 ? 12.476 -2.243 -5.009 1.00 96.31 201 LYS A O 1
ATOM 1672 N N . LYS A 1 202 ? 12.613 -0.007 -4.741 1.00 96.25 202 LYS A N 1
ATOM 1673 C CA . LYS A 1 202 ? 13.412 -0.045 -3.507 1.00 96.25 202 LYS A CA 1
ATOM 1674 C C . LYS A 1 202 ? 12.740 -0.926 -2.451 1.00 96.25 202 LYS A C 1
ATOM 1676 O O . LYS A 1 202 ? 13.351 -1.912 -2.050 1.00 96.25 202 LYS A O 1
ATOM 1681 N N . LEU A 1 203 ? 11.478 -0.642 -2.110 1.00 95.12 203 LEU A N 1
ATOM 1682 C CA . LEU A 1 203 ? 10.697 -1.410 -1.125 1.00 95.12 203 LEU A CA 1
ATOM 1683 C C . LEU A 1 203 ? 10.627 -2.906 -1.466 1.00 95.12 203 LEU A C 1
ATOM 1685 O O . LEU A 1 203 ? 10.758 -3.761 -0.595 1.00 95.12 203 LEU A O 1
ATOM 1689 N N . PHE A 1 204 ? 10.430 -3.239 -2.743 1.00 97.75 204 PHE A N 1
ATOM 1690 C CA . PHE A 1 204 ? 10.400 -4.629 -3.192 1.00 97.75 204 PHE A CA 1
ATOM 1691 C C . PHE A 1 204 ? 11.772 -5.307 -3.027 1.00 97.75 204 PHE A C 1
ATOM 1693 O O . PHE A 1 204 ? 11.887 -6.386 -2.439 1.00 97.75 204 PHE A O 1
ATOM 1700 N N . THR A 1 205 ? 12.832 -4.651 -3.506 1.00 97.38 205 THR A N 1
ATOM 1701 C CA . THR A 1 205 ? 14.196 -5.198 -3.511 1.00 97.38 205 THR A CA 1
ATOM 1702 C C . THR A 1 205 ? 14.836 -5.289 -2.128 1.00 97.38 205 THR A C 1
ATOM 1704 O O . THR A 1 205 ? 15.789 -6.046 -1.979 1.00 97.38 205 THR A O 1
ATOM 1707 N N . GLU A 1 206 ? 14.290 -4.616 -1.106 1.00 96.25 206 GLU A N 1
ATOM 1708 C CA . GLU A 1 206 ? 14.740 -4.748 0.291 1.00 96.25 206 GLU A CA 1
ATOM 1709 C C . GLU A 1 206 ? 14.769 -6.205 0.769 1.00 96.25 206 GLU A C 1
ATOM 1711 O O . GLU A 1 206 ? 15.615 -6.573 1.577 1.00 96.25 206 GLU A O 1
ATOM 1716 N N . THR A 1 207 ? 13.857 -7.045 0.267 1.00 96.94 207 THR A N 1
ATOM 1717 C CA . THR A 1 207 ? 13.799 -8.471 0.642 1.00 96.94 207 THR A CA 1
ATOM 1718 C C . THR A 1 207 ? 13.791 -9.435 -0.538 1.00 96.94 207 THR A C 1
ATOM 1720 O O . THR A 1 207 ? 13.849 -10.644 -0.333 1.00 96.94 207 THR A O 1
ATOM 1723 N N . MET A 1 208 ? 13.745 -8.918 -1.767 1.00 96.50 208 MET A N 1
ATOM 1724 C CA . MET A 1 208 ? 13.780 -9.697 -3.007 1.00 96.50 208 MET A CA 1
ATOM 1725 C C . MET A 1 208 ? 14.815 -9.116 -3.998 1.00 96.50 208 MET A C 1
ATOM 1727 O O . MET A 1 208 ? 14.448 -8.762 -5.118 1.00 96.50 208 MET A O 1
ATOM 1731 N N . PRO A 1 209 ? 16.107 -8.985 -3.627 1.00 96.25 209 PRO A N 1
ATOM 1732 C CA . PRO A 1 209 ? 17.111 -8.305 -4.460 1.00 96.25 209 PRO A CA 1
ATOM 1733 C C . PRO A 1 209 ? 17.428 -9.043 -5.768 1.00 96.25 209 PRO A C 1
ATOM 1735 O O . PRO A 1 209 ? 17.794 -8.414 -6.756 1.00 96.25 209 PRO A O 1
ATOM 1738 N N . ASN A 1 210 ? 17.251 -10.368 -5.783 1.00 93.75 210 ASN A N 1
ATOM 1739 C CA . ASN A 1 210 ? 17.567 -11.226 -6.928 1.00 93.75 210 ASN A CA 1
ATOM 1740 C C . ASN A 1 210 ? 16.374 -11.441 -7.875 1.00 93.75 210 ASN A C 1
ATOM 1742 O O . ASN A 1 210 ? 16.526 -12.103 -8.897 1.00 93.75 210 ASN A O 1
ATOM 1746 N N . ALA A 1 211 ? 15.184 -10.935 -7.533 1.00 92.88 211 ALA A N 1
ATOM 1747 C CA . ALA A 1 211 ? 13.999 -11.100 -8.368 1.00 92.88 211 ALA A CA 1
ATOM 1748 C C . ALA A 1 211 ? 13.974 -10.065 -9.497 1.00 92.88 211 ALA A C 1
ATOM 1750 O O . ALA A 1 211 ? 14.130 -8.860 -9.275 1.00 92.88 211 ALA A O 1
ATOM 1751 N N . GLY A 1 212 ? 13.745 -10.542 -10.720 1.00 93.94 212 GLY A N 1
ATOM 1752 C CA . GLY A 1 212 ? 13.682 -9.694 -11.904 1.00 93.94 212 GLY A CA 1
ATOM 1753 C C . GLY A 1 212 ? 12.331 -8.995 -12.001 1.00 93.94 212 GLY A C 1
ATOM 1754 O O . GLY A 1 212 ? 11.336 -9.634 -12.331 1.00 93.94 212 GLY A O 1
ATOM 1755 N N . ILE A 1 213 ? 12.282 -7.684 -11.750 1.00 96.62 213 ILE A N 1
ATOM 1756 C CA . ILE A 1 213 ? 11.053 -6.893 -11.926 1.00 96.62 213 ILE A CA 1
ATOM 1757 C C . ILE A 1 213 ? 10.743 -6.753 -13.422 1.00 96.62 213 ILE A C 1
ATOM 1759 O O . ILE A 1 213 ? 11.477 -6.090 -14.165 1.00 96.62 213 ILE A O 1
ATOM 1763 N N . HIS A 1 214 ? 9.622 -7.340 -13.839 1.00 95.62 214 HIS A N 1
ATOM 1764 C CA . HIS A 1 214 ? 9.070 -7.208 -15.181 1.00 95.62 214 HIS A CA 1
ATOM 1765 C C . HIS A 1 214 ? 8.461 -5.816 -15.368 1.00 95.62 214 HIS A C 1
ATOM 1767 O O . HIS A 1 214 ? 8.883 -5.069 -16.253 1.00 95.62 214 HIS A O 1
ATOM 1773 N N . SER A 1 215 ? 7.530 -5.439 -14.490 1.00 97.19 215 SER A N 1
ATOM 1774 C CA . SER A 1 215 ? 6.816 -4.165 -14.547 1.00 97.19 215 SER A CA 1
ATOM 1775 C C . SER A 1 215 ? 6.378 -3.709 -13.151 1.00 97.19 215 SER A C 1
ATOM 1777 O O . SER A 1 215 ? 6.160 -4.513 -12.242 1.00 97.19 215 SER A O 1
ATOM 1779 N N . ILE A 1 216 ? 6.256 -2.392 -12.986 1.00 98.25 216 ILE A N 1
ATOM 1780 C CA . ILE A 1 216 ? 5.533 -1.771 -11.875 1.00 98.25 216 ILE A CA 1
ATOM 1781 C C . ILE A 1 216 ? 4.488 -0.875 -12.517 1.00 98.25 216 ILE A C 1
ATOM 1783 O O . ILE A 1 216 ? 4.815 -0.045 -13.365 1.00 98.25 216 ILE A O 1
ATOM 1787 N N . GLN A 1 217 ? 3.233 -1.067 -12.143 1.00 97.62 217 GLN A N 1
ATOM 1788 C CA . GLN A 1 217 ? 2.110 -0.357 -12.732 1.00 97.62 217 GLN A CA 1
ATOM 1789 C C . GLN A 1 217 ? 1.281 0.266 -11.615 1.00 97.62 217 GLN A C 1
ATOM 1791 O O . GLN A 1 217 ? 0.978 -0.403 -10.628 1.00 97.62 217 GLN A O 1
ATOM 1796 N N . ARG A 1 218 ? 0.905 1.537 -11.752 1.00 96.94 218 ARG A N 1
ATOM 1797 C CA . ARG A 1 218 ? -0.007 2.190 -10.815 1.00 96.94 218 ARG A CA 1
ATOM 1798 C C . ARG A 1 218 ? -1.445 1.828 -11.154 1.00 96.94 218 ARG A C 1
ATOM 1800 O O . ARG A 1 218 ? -1.868 1.926 -12.302 1.00 96.94 218 ARG A O 1
ATOM 1807 N N . ILE A 1 219 ? -2.201 1.466 -10.130 1.00 95.56 219 ILE A N 1
ATOM 1808 C CA . ILE A 1 219 ? -3.636 1.221 -10.200 1.00 95.56 219 ILE A CA 1
ATOM 1809 C C . ILE A 1 219 ? -4.344 2.540 -9.879 1.00 95.56 219 ILE A C 1
ATOM 1811 O O . ILE A 1 219 ? -4.135 3.139 -8.820 1.00 95.56 219 ILE A O 1
ATOM 1815 N N . GLN A 1 220 ? -5.181 3.011 -10.797 1.00 89.44 220 GLN A N 1
ATOM 1816 C CA . GLN A 1 220 ? -6.020 4.187 -10.601 1.00 89.44 220 GLN A CA 1
ATOM 1817 C C . GLN A 1 220 ? -7.486 3.775 -10.576 1.00 89.44 220 GLN A C 1
ATOM 1819 O O . GLN A 1 220 ? -8.065 3.460 -11.608 1.00 89.44 220 GLN A O 1
ATOM 1824 N N . ASN A 1 221 ? -8.094 3.803 -9.392 1.00 89.56 221 ASN A N 1
ATOM 1825 C CA . ASN A 1 221 ? -9.526 3.586 -9.216 1.00 89.56 221 ASN A CA 1
ATOM 1826 C C . ASN A 1 221 ? -10.094 4.716 -8.349 1.00 89.56 221 ASN A C 1
ATOM 1828 O O . ASN A 1 221 ? -9.881 4.754 -7.135 1.00 89.56 221 ASN A O 1
ATOM 1832 N N . SER A 1 222 ? -10.801 5.660 -8.975 1.00 84.31 222 SER A N 1
ATOM 1833 C CA . SER A 1 222 ? -11.322 6.857 -8.299 1.00 84.31 222 SER A CA 1
ATOM 1834 C C . SER A 1 222 ? -12.352 6.526 -7.221 1.00 84.31 222 SER A C 1
ATOM 1836 O O . SER A 1 222 ? -12.371 7.177 -6.174 1.00 84.31 222 SER A O 1
ATOM 1838 N N . HIS A 1 223 ? -13.172 5.495 -7.438 1.00 83.44 223 HIS A N 1
ATOM 1839 C CA . HIS A 1 223 ? -14.175 5.063 -6.473 1.00 83.44 223 HIS A CA 1
ATOM 1840 C C . HIS A 1 223 ? -13.523 4.477 -5.218 1.00 83.44 223 HIS A C 1
ATOM 1842 O O . HIS A 1 223 ? -13.821 4.916 -4.105 1.00 83.44 223 HIS A O 1
ATOM 1848 N N . LEU A 1 224 ? -12.587 3.537 -5.387 1.00 89.69 224 LEU A N 1
ATOM 1849 C CA . LEU A 1 224 ? -11.866 2.937 -4.262 1.00 89.69 224 LEU A CA 1
ATOM 1850 C C . LEU A 1 224 ? -11.021 3.970 -3.518 1.00 89.69 224 LEU A C 1
ATOM 1852 O O . LEU A 1 224 ? -10.988 3.959 -2.287 1.00 89.69 224 LEU A O 1
ATOM 1856 N N . TRP A 1 225 ? -10.396 4.897 -4.244 1.00 89.56 225 TRP A N 1
ATOM 1857 C CA . TRP A 1 225 ? -9.637 5.989 -3.644 1.00 89.56 225 TRP A CA 1
ATOM 1858 C C . TRP A 1 225 ? -10.517 6.889 -2.773 1.00 89.56 225 TRP A C 1
ATOM 1860 O O . TRP A 1 225 ? -10.148 7.233 -1.650 1.00 89.56 225 TRP A O 1
ATOM 1870 N N . GLU A 1 226 ? -11.710 7.244 -3.248 1.00 81.38 226 GLU A N 1
ATOM 1871 C CA . GLU A 1 226 ? -12.638 8.071 -2.481 1.00 81.38 226 GLU A CA 1
ATOM 1872 C C . GLU A 1 226 ? -13.171 7.336 -1.239 1.00 81.38 226 GLU A C 1
ATOM 1874 O O . GLU A 1 226 ? -13.236 7.924 -0.155 1.00 81.38 226 GLU A O 1
ATOM 1879 N N . CYS A 1 227 ? -13.483 6.042 -1.350 1.00 82.75 227 CYS A N 1
ATOM 1880 C CA . CYS A 1 227 ? -13.847 5.203 -0.205 1.00 82.75 227 CYS A CA 1
ATOM 1881 C C . CYS A 1 227 ? -12.722 5.147 0.844 1.00 82.75 227 CYS A C 1
ATOM 1883 O O . CYS A 1 227 ? -12.969 5.394 2.029 1.00 82.75 227 CYS A O 1
ATOM 1885 N N . PHE A 1 228 ? -11.478 4.931 0.407 1.00 92.31 228 PHE A N 1
ATOM 1886 C CA . PHE A 1 228 ? -10.294 4.942 1.267 1.00 92.31 228 PHE A CA 1
ATOM 1887 C C . PHE A 1 228 ? -10.094 6.296 1.964 1.00 92.31 228 PHE A C 1
ATOM 1889 O O . PHE A 1 228 ? -9.921 6.366 3.183 1.00 92.31 228 PHE A O 1
ATOM 1896 N N . ARG A 1 229 ? -10.196 7.408 1.224 1.00 89.38 229 ARG A N 1
ATOM 1897 C CA . ARG A 1 229 ? -10.069 8.766 1.781 1.00 89.38 229 ARG A CA 1
ATOM 1898 C C . ARG A 1 229 ? -11.139 9.075 2.819 1.00 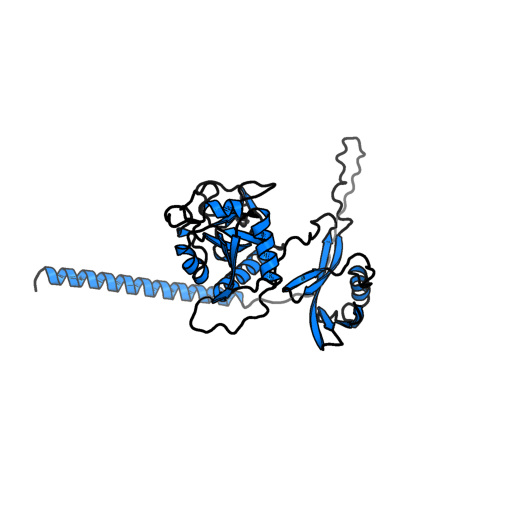89.38 229 ARG A C 1
ATOM 1900 O O . ARG A 1 229 ? -10.830 9.673 3.855 1.00 89.38 229 ARG A O 1
ATOM 1907 N N . ARG A 1 230 ? -12.386 8.663 2.575 1.00 81.50 230 ARG A N 1
ATOM 1908 C CA . ARG A 1 230 ? -13.480 8.809 3.548 1.00 81.50 230 ARG A CA 1
ATOM 1909 C C . ARG A 1 230 ? -13.206 8.003 4.808 1.00 81.50 230 ARG A C 1
ATOM 1911 O O . ARG A 1 230 ? -13.340 8.556 5.900 1.00 81.50 230 ARG A O 1
ATOM 1918 N N . LYS A 1 231 ? -12.747 6.755 4.675 1.00 89.62 231 LYS A N 1
ATOM 1919 C CA . LYS A 1 231 ? -12.378 5.916 5.822 1.00 89.62 231 LYS A CA 1
ATOM 1920 C C . LYS A 1 231 ? -11.235 6.530 6.630 1.00 89.62 231 LYS A C 1
ATOM 1922 O O . LYS A 1 231 ? -11.337 6.631 7.852 1.00 89.62 231 LYS A O 1
ATOM 1927 N N . ARG A 1 232 ? -10.197 7.031 5.956 1.00 89.12 232 ARG A N 1
ATOM 1928 C CA . ARG A 1 232 ? -9.077 7.759 6.572 1.00 89.12 232 ARG A CA 1
ATOM 1929 C C . ARG A 1 232 ? -9.558 8.970 7.369 1.00 89.12 232 ARG A C 1
ATOM 1931 O O . ARG A 1 232 ? -9.166 9.141 8.517 1.00 89.12 232 ARG A O 1
ATOM 1938 N N . LYS A 1 233 ? -10.455 9.784 6.801 1.00 85.56 233 LYS A N 1
ATOM 1939 C CA . LYS A 1 233 ? -11.034 10.950 7.492 1.00 85.56 233 LYS A CA 1
ATOM 1940 C C . LYS A 1 233 ? -11.906 10.551 8.685 1.00 85.56 233 LYS A C 1
ATOM 1942 O O . LYS A 1 233 ? -11.879 11.216 9.721 1.00 85.56 233 LYS A O 1
ATOM 1947 N N . GLN A 1 234 ? -12.684 9.480 8.549 1.00 84.12 234 GLN A N 1
ATOM 1948 C CA . GLN A 1 234 ? -13.510 8.953 9.631 1.00 84.12 234 GLN A CA 1
ATOM 1949 C C . GLN A 1 234 ? -12.637 8.522 10.815 1.00 84.12 234 GLN A C 1
ATOM 1951 O O . GLN A 1 234 ? -12.874 8.964 11.941 1.00 84.12 234 GLN A O 1
ATOM 1956 N N . LEU A 1 235 ? -11.619 7.693 10.567 1.00 83.88 235 LEU A N 1
ATOM 1957 C CA . LEU A 1 235 ? -10.738 7.174 11.612 1.00 83.88 235 LEU A CA 1
ATOM 1958 C C . LEU A 1 235 ? -9.937 8.299 12.289 1.00 83.88 235 LEU A C 1
ATOM 1960 O O . LEU A 1 235 ? -9.861 8.327 13.516 1.00 83.88 235 LEU A O 1
ATOM 1964 N N . SER A 1 236 ? -9.441 9.284 11.532 1.00 82.69 236 SER A N 1
ATOM 1965 C CA . SER A 1 236 ? -8.670 10.397 12.099 1.00 82.69 236 SER A CA 1
ATOM 1966 C C . SER A 1 236 ? -9.526 11.303 12.986 1.00 82.69 236 SER A C 1
ATOM 1968 O O . SER A 1 236 ? -9.096 11.708 14.065 1.00 82.69 236 SER A O 1
ATOM 1970 N N . THR A 1 237 ? -10.771 11.569 12.579 1.00 79.56 237 THR A N 1
ATOM 1971 C CA . THR A 1 237 ? -11.727 12.360 13.372 1.00 79.56 237 THR A CA 1
ATOM 1972 C C . THR A 1 237 ? -12.143 11.619 14.640 1.00 79.56 237 THR A C 1
ATOM 1974 O O . THR A 1 237 ? -12.201 12.214 15.714 1.00 79.56 237 THR A O 1
ATOM 1977 N N . THR A 1 238 ? -12.406 10.314 14.530 1.00 77.88 238 THR A N 1
ATOM 1978 C CA . THR A 1 238 ? -12.867 9.499 15.665 1.00 77.88 238 THR A CA 1
ATOM 1979 C C . THR A 1 238 ? -11.785 9.362 16.731 1.00 77.88 238 THR A C 1
ATOM 1981 O O . THR A 1 238 ? -12.080 9.482 17.916 1.00 77.88 238 THR A O 1
ATOM 1984 N N . LYS A 1 239 ? -10.530 9.149 16.319 1.00 75.69 239 LYS A N 1
ATOM 1985 C CA . LYS A 1 239 ? -9.417 8.886 17.238 1.00 75.69 239 LYS A CA 1
ATOM 1986 C C . LYS A 1 239 ? -8.651 10.135 17.677 1.00 75.69 239 LYS A C 1
ATOM 1988 O O . LYS A 1 239 ? -7.815 10.041 18.566 1.00 75.69 239 LYS A O 1
ATOM 1993 N N . LYS A 1 240 ? -8.925 11.296 17.065 1.00 72.19 240 LYS A N 1
ATOM 1994 C CA . LYS A 1 240 ? -8.239 12.578 17.325 1.00 72.19 240 LYS A CA 1
ATOM 1995 C C . LYS A 1 240 ? -6.705 12.471 17.280 1.00 72.19 240 LYS A C 1
ATOM 1997 O O . LYS A 1 240 ? -6.008 13.194 17.982 1.00 72.19 240 LYS A O 1
ATOM 2002 N N . MET A 1 241 ? -6.187 11.576 16.443 1.00 69.56 241 MET A N 1
ATOM 2003 C CA . MET A 1 241 ? -4.758 11.308 16.293 1.00 69.56 241 MET A CA 1
ATOM 2004 C C . MET A 1 241 ? -4.393 11.132 14.820 1.00 69.56 241 MET A C 1
ATOM 2006 O O . MET A 1 241 ? -5.256 10.899 13.965 1.00 69.56 241 MET A O 1
ATOM 2010 N N . THR A 1 242 ? -3.099 11.232 14.525 1.00 68.88 242 THR A N 1
ATOM 2011 C CA . THR A 1 242 ? -2.556 10.865 13.216 1.00 68.88 242 THR A CA 1
ATOM 2012 C C . THR A 1 242 ? -2.685 9.356 13.030 1.00 68.88 242 THR A C 1
ATOM 2014 O O . THR A 1 242 ? -2.269 8.591 13.894 1.00 68.88 242 THR A O 1
ATOM 2017 N N . LEU A 1 243 ? -3.264 8.929 11.908 1.00 79.75 243 LEU A N 1
ATOM 2018 C CA . LEU A 1 243 ? -3.368 7.510 11.579 1.00 79.75 243 LEU A CA 1
ATOM 2019 C C . LEU A 1 243 ? -2.049 6.992 11.025 1.00 79.75 243 LEU A C 1
ATOM 2021 O O . LEU A 1 243 ? -1.460 7.623 10.146 1.00 79.75 243 LEU A O 1
ATOM 2025 N N . ASP A 1 244 ? -1.649 5.817 11.497 1.00 86.44 244 ASP A N 1
ATOM 2026 C CA . ASP A 1 244 ? -0.587 5.041 10.875 1.00 86.44 244 ASP A CA 1
ATOM 2027 C C . ASP A 1 244 ? -1.103 4.458 9.545 1.00 86.44 244 ASP A C 1
ATOM 2029 O O . ASP A 1 244 ? -2.069 3.689 9.500 1.00 86.44 244 ASP A O 1
ATOM 2033 N N . GLU A 1 245 ? -0.489 4.902 8.451 1.00 92.88 245 GLU A N 1
ATOM 2034 C CA . GLU A 1 245 ? -0.760 4.501 7.073 1.00 92.88 245 GLU A CA 1
ATOM 2035 C C . GLU A 1 245 ? 0.527 3.902 6.508 1.00 92.88 245 GLU A C 1
ATOM 2037 O O . GLU A 1 245 ? 1.575 4.552 6.517 1.00 92.88 245 GLU A O 1
ATOM 2042 N N . ARG A 1 246 ? 0.456 2.667 6.005 1.00 94.19 246 ARG A N 1
ATOM 2043 C CA . ARG A 1 246 ? 1.629 1.929 5.522 1.00 94.19 246 ARG A CA 1
ATOM 2044 C C . ARG A 1 246 ? 1.418 1.405 4.111 1.00 94.19 246 ARG A C 1
ATOM 2046 O O . ARG A 1 246 ? 0.308 1.024 3.745 1.00 94.19 246 ARG A O 1
ATOM 2053 N N . LEU A 1 247 ? 2.505 1.346 3.346 1.00 96.62 247 LEU A N 1
ATOM 2054 C CA . LEU A 1 247 ? 2.570 0.574 2.110 1.00 96.62 247 LEU A CA 1
ATOM 2055 C C . LEU A 1 247 ? 2.953 -0.861 2.458 1.00 96.62 247 LEU A C 1
ATOM 2057 O O . LEU A 1 247 ? 4.014 -1.087 3.038 1.00 96.62 247 LEU A O 1
ATOM 2061 N N . LEU A 1 248 ? 2.085 -1.817 2.136 1.00 98.31 248 LEU A N 1
ATOM 2062 C CA . LEU A 1 248 ? 2.277 -3.225 2.474 1.00 98.31 248 LEU A CA 1
ATOM 2063 C C . LEU A 1 248 ? 1.978 -4.134 1.279 1.00 98.31 248 LEU A C 1
ATOM 2065 O O . LEU A 1 248 ? 1.120 -3.841 0.444 1.00 98.31 248 LEU A O 1
ATOM 2069 N N . PHE A 1 249 ? 2.687 -5.256 1.208 1.00 98.50 249 PHE A N 1
ATOM 2070 C CA . PHE A 1 249 ? 2.597 -6.214 0.113 1.00 98.50 249 PHE A CA 1
ATOM 2071 C C . PHE A 1 249 ? 1.469 -7.221 0.330 1.00 98.50 249 PHE A C 1
ATOM 2073 O O . PHE A 1 249 ? 1.289 -7.759 1.420 1.00 98.50 249 PHE A O 1
ATOM 2080 N N . HIS A 1 250 ? 0.760 -7.553 -0.739 1.00 96.69 250 HIS A N 1
ATOM 2081 C CA . HIS A 1 250 ? -0.237 -8.609 -0.783 1.00 96.69 250 HIS A CA 1
ATOM 2082 C C . HIS A 1 250 ? 0.062 -9.540 -1.957 1.00 96.69 250 HIS A C 1
ATOM 2084 O O . HIS A 1 250 ? -0.086 -9.173 -3.125 1.00 96.69 250 HIS A O 1
ATOM 2090 N N . GLY A 1 251 ? 0.501 -10.756 -1.641 1.00 94.12 251 GLY A N 1
ATOM 2091 C CA . GLY A 1 251 ? 0.690 -11.804 -2.635 1.00 94.12 251 GLY A CA 1
ATOM 2092 C C . GLY A 1 251 ? -0.630 -12.494 -2.932 1.00 94.12 251 GLY A C 1
ATOM 2093 O O . GLY A 1 251 ? -1.353 -12.873 -2.014 1.00 94.12 251 GLY A O 1
ATOM 2094 N N . THR A 1 252 ? -0.947 -12.661 -4.211 1.00 89.81 252 THR A N 1
ATOM 2095 C CA . THR A 1 252 ? -2.191 -13.301 -4.636 1.00 89.81 252 THR A CA 1
ATOM 2096 C C . THR A 1 252 ? -2.010 -13.993 -5.980 1.00 89.81 252 THR A C 1
ATOM 2098 O O . THR A 1 252 ? -0.985 -13.855 -6.646 1.00 89.81 252 THR A O 1
ATOM 2101 N N . ASP A 1 253 ? -3.005 -14.775 -6.373 1.00 87.62 253 ASP A N 1
ATOM 2102 C CA . ASP A 1 253 ? -3.060 -15.386 -7.696 1.00 87.62 253 ASP A CA 1
ATOM 2103 C C . ASP A 1 253 ? -3.375 -14.322 -8.760 1.00 87.62 253 ASP A C 1
ATOM 2105 O O . ASP A 1 253 ? -4.208 -13.439 -8.532 1.00 87.62 253 ASP A O 1
ATOM 2109 N N . ARG A 1 254 ? -2.762 -14.421 -9.947 1.00 87.50 254 ARG A N 1
ATOM 2110 C CA . ARG A 1 254 ? -2.992 -13.475 -11.055 1.00 87.50 254 ARG A CA 1
ATOM 2111 C C . ARG A 1 254 ? -4.469 -13.344 -11.427 1.00 87.50 254 ARG A C 1
ATOM 2113 O O . ARG A 1 254 ? -4.906 -12.261 -11.810 1.00 87.50 254 ARG A O 1
ATOM 2120 N N . ARG A 1 255 ? -5.257 -14.410 -11.248 1.00 87.88 255 ARG A N 1
ATOM 2121 C CA . ARG A 1 255 ? -6.711 -14.418 -11.485 1.00 87.88 255 ARG A CA 1
ATOM 2122 C C . ARG A 1 255 ? -7.470 -13.435 -10.588 1.00 87.88 255 ARG A C 1
ATOM 2124 O O . ARG A 1 255 ? -8.506 -12.921 -10.998 1.00 87.88 255 ARG A O 1
ATOM 2131 N N . ASN A 1 256 ? -6.942 -13.125 -9.403 1.00 89.50 256 ASN A N 1
ATOM 2132 C CA . ASN A 1 256 ? -7.578 -12.218 -8.447 1.00 89.50 256 ASN A CA 1
ATOM 2133 C C . ASN A 1 256 ? -7.281 -10.740 -8.736 1.00 89.50 256 ASN A C 1
ATOM 2135 O O . ASN A 1 256 ? -8.033 -9.878 -8.285 1.00 89.50 256 ASN A O 1
ATOM 2139 N N . ILE A 1 257 ? -6.221 -10.429 -9.492 1.00 91.94 257 ILE A N 1
ATOM 2140 C CA . ILE A 1 257 ? -5.737 -9.052 -9.691 1.00 91.94 257 ILE A CA 1
ATOM 2141 C C . ILE A 1 257 ? -6.824 -8.150 -10.277 1.00 91.94 257 ILE A C 1
ATOM 2143 O O . ILE A 1 257 ? -7.105 -7.099 -9.710 1.00 91.94 257 ILE A O 1
ATOM 2147 N N . LYS A 1 258 ? -7.497 -8.579 -11.355 1.00 91.38 258 LYS A N 1
ATOM 2148 C CA . LYS A 1 258 ? -8.573 -7.787 -11.979 1.00 91.38 258 LYS A CA 1
ATOM 2149 C C . LYS A 1 258 ? -9.701 -7.474 -10.993 1.00 91.38 258 LYS A C 1
ATOM 2151 O O . LYS A 1 258 ? -10.160 -6.338 -10.923 1.00 91.38 258 LYS A O 1
ATOM 2156 N N . SER A 1 259 ? -10.111 -8.468 -10.201 1.00 90.88 259 SER A N 1
ATOM 2157 C CA . SER A 1 259 ? -11.160 -8.288 -9.192 1.00 90.88 259 SER A CA 1
ATOM 2158 C C . SER A 1 259 ? -10.729 -7.317 -8.096 1.00 90.88 259 SER A C 1
ATOM 2160 O O . SER A 1 259 ? -11.526 -6.475 -7.698 1.00 90.88 259 SER A O 1
ATOM 2162 N N . ILE A 1 260 ? -9.481 -7.406 -7.626 1.00 93.62 260 ILE A N 1
ATOM 2163 C CA . ILE A 1 260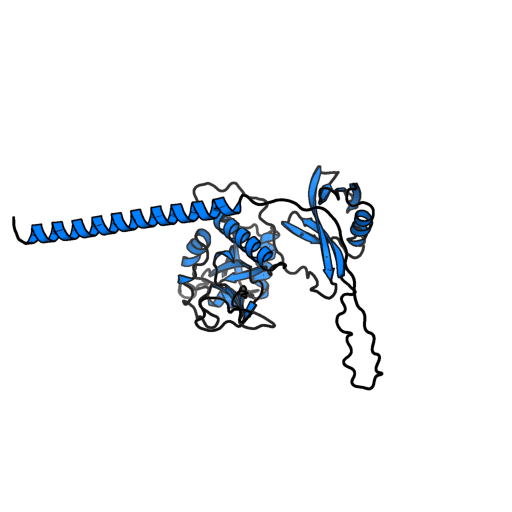 ? -8.966 -6.511 -6.584 1.00 93.62 260 ILE A CA 1
ATOM 2164 C C . ILE A 1 260 ? -8.873 -5.073 -7.106 1.00 93.62 260 ILE A C 1
ATOM 2166 O O . ILE A 1 260 ? -9.291 -4.148 -6.414 1.00 93.62 260 ILE A O 1
ATOM 2170 N N . CYS A 1 261 ? -8.390 -4.867 -8.333 1.00 92.19 261 CYS A N 1
ATOM 2171 C CA . CYS A 1 261 ? -8.312 -3.533 -8.930 1.00 92.19 261 CYS A CA 1
ATOM 2172 C C . CYS A 1 261 ? -9.698 -2.900 -9.147 1.00 92.19 261 CYS A C 1
ATOM 2174 O O . CYS A 1 261 ? -9.855 -1.695 -8.952 1.00 92.19 261 CYS A O 1
ATOM 2176 N N . ALA A 1 262 ? -10.706 -3.696 -9.524 1.00 86.62 262 ALA A N 1
ATOM 2177 C CA . ALA A 1 262 ? -12.063 -3.209 -9.774 1.00 86.62 262 ALA A CA 1
ATOM 2178 C C . ALA A 1 262 ? -12.880 -2.988 -8.493 1.00 86.62 262 ALA A C 1
ATOM 2180 O O . ALA A 1 262 ? -13.548 -1.964 -8.354 1.00 86.62 262 ALA A O 1
ATOM 2181 N N . TYR A 1 263 ? -12.838 -3.951 -7.571 1.00 86.44 263 TYR A N 1
ATOM 2182 C CA . TYR A 1 263 ? -13.801 -4.077 -6.471 1.00 86.44 263 TYR A CA 1
ATOM 2183 C C . TYR A 1 263 ? -13.157 -4.112 -5.082 1.00 86.44 263 TYR A C 1
ATOM 2185 O O . TYR A 1 263 ? -13.865 -4.275 -4.089 1.00 86.44 263 TYR A O 1
ATOM 2193 N N . ASN A 1 264 ? -11.841 -3.901 -5.002 1.00 92.19 264 ASN A N 1
ATOM 2194 C CA . ASN A 1 264 ? -11.039 -4.006 -3.785 1.00 92.19 264 ASN A CA 1
ATOM 2195 C C . ASN A 1 264 ? -10.916 -5.450 -3.258 1.00 92.19 264 ASN A C 1
ATOM 2197 O O . ASN A 1 264 ? -11.364 -6.419 -3.873 1.00 92.19 264 ASN A O 1
ATOM 2201 N N . PHE A 1 265 ? -10.255 -5.600 -2.112 1.00 90.19 265 PHE A N 1
ATOM 2202 C CA . PHE A 1 265 ? -10.141 -6.865 -1.396 1.00 90.19 265 PHE A CA 1
ATOM 2203 C C . PHE A 1 265 ? -11.483 -7.269 -0.779 1.00 90.19 265 PHE A C 1
ATOM 2205 O O . PHE A 1 265 ? -12.115 -6.488 -0.065 1.00 90.19 265 PHE A O 1
ATOM 2212 N N . ASP A 1 266 ? -11.896 -8.512 -1.010 1.00 79.75 266 ASP A N 1
ATOM 2213 C CA . ASP A 1 266 ? -13.158 -9.044 -0.507 1.00 79.75 266 ASP A CA 1
ATOM 2214 C C . ASP A 1 266 ? -12.916 -9.983 0.683 1.00 79.75 266 ASP A C 1
ATOM 2216 O O . ASP A 1 266 ? -12.332 -11.062 0.560 1.00 79.75 266 ASP A O 1
ATOM 2220 N N . LEU A 1 267 ? -13.397 -9.553 1.852 1.00 78.94 267 LEU A N 1
ATOM 2221 C CA . LEU A 1 267 ? -13.287 -10.266 3.126 1.00 78.94 267 LEU A CA 1
ATOM 2222 C C . LEU A 1 267 ? -13.938 -11.653 3.099 1.00 78.94 267 LEU A C 1
ATOM 2224 O O . LEU A 1 267 ? -13.567 -12.507 3.895 1.00 78.94 267 LEU A O 1
ATOM 2228 N N . ARG A 1 268 ? -14.873 -11.922 2.179 1.00 72.81 268 ARG A N 1
ATOM 2229 C CA . ARG A 1 268 ? -15.490 -13.251 2.032 1.00 72.81 268 ARG A CA 1
ATOM 2230 C C . ARG A 1 268 ? -14.506 -14.302 1.522 1.00 72.81 268 ARG A C 1
ATOM 2232 O O . ARG A 1 268 ? -14.751 -15.489 1.701 1.00 72.81 268 ARG A O 1
ATOM 2239 N N . PHE A 1 269 ? -13.401 -13.875 0.909 1.00 69.56 269 PHE A N 1
ATOM 2240 C CA . PHE A 1 269 ? -12.306 -14.753 0.494 1.00 69.56 269 PHE A CA 1
ATOM 2241 C C . PHE A 1 269 ? -11.176 -14.842 1.540 1.00 69.56 269 PHE A C 1
ATOM 2243 O O . PHE A 1 269 ? -10.198 -15.572 1.325 1.00 69.56 269 PHE A O 1
ATOM 2250 N N . ALA A 1 270 ? -11.299 -14.144 2.680 1.00 62.16 270 ALA A N 1
ATOM 2251 C CA . ALA A 1 270 ? -10.430 -14.354 3.837 1.00 62.16 270 ALA A CA 1
ATOM 2252 C C . ALA A 1 270 ? -10.612 -15.795 4.346 1.00 62.16 270 ALA A C 1
ATOM 2254 O O . ALA A 1 270 ? -11.738 -16.239 4.549 1.00 62.16 270 ALA A O 1
ATOM 2255 N N . GLY A 1 271 ? -9.531 -16.562 4.531 1.00 55.25 271 GLY A N 1
ATOM 2256 C CA . GLY A 1 271 ? -9.619 -18.016 4.801 1.00 55.25 271 GLY A CA 1
ATOM 2257 C C . GLY A 1 271 ? -8.800 -18.891 3.891 1.00 55.25 271 GLY A C 1
ATOM 2258 O O . GLY A 1 271 ? -8.361 -19.962 4.299 1.00 55.25 271 GLY A O 1
ATOM 2259 N N . SER A 1 272 ? -8.546 -18.420 2.677 1.00 58.91 272 SER A N 1
ATOM 2260 C CA . SER A 1 272 ? -7.981 -19.265 1.628 1.00 58.91 272 SER A CA 1
ATOM 2261 C C . SER A 1 272 ? -6.544 -19.735 1.914 1.00 58.91 272 SER A C 1
ATOM 2263 O O . SER A 1 272 ? -6.121 -20.742 1.353 1.00 58.91 272 SER A O 1
ATOM 2265 N N . ASN A 1 273 ? -5.787 -19.014 2.758 1.00 59.16 273 ASN A N 1
ATOM 2266 C CA . ASN A 1 273 ? -4.351 -19.231 2.984 1.00 59.16 273 ASN A CA 1
ATOM 2267 C C . ASN A 1 273 ? -3.935 -19.148 4.477 1.00 59.16 273 ASN A C 1
ATOM 2269 O O . ASN A 1 273 ? -2.877 -18.606 4.787 1.00 59.16 273 ASN A O 1
ATOM 2273 N N . GLY A 1 274 ? -4.744 -19.703 5.387 1.00 59.59 274 GLY A N 1
ATOM 2274 C CA . GLY A 1 274 ? -4.460 -19.739 6.831 1.00 59.59 274 GLY A CA 1
ATOM 2275 C C . GLY A 1 274 ? -4.893 -18.462 7.561 1.00 59.59 274 GLY A C 1
ATOM 2276 O O . GLY A 1 274 ? -4.443 -17.372 7.232 1.00 59.59 274 GLY A O 1
ATOM 2277 N N . ASN A 1 275 ? -5.766 -18.602 8.567 1.00 70.81 275 ASN A N 1
ATOM 2278 C CA . ASN A 1 275 ? -6.394 -17.479 9.285 1.00 70.81 275 ASN A CA 1
ATOM 2279 C C . ASN A 1 275 ? -5.963 -17.387 10.754 1.00 70.81 275 ASN A C 1
ATOM 2281 O O . ASN A 1 275 ? -6.786 -17.165 11.645 1.00 70.81 275 ASN A O 1
ATOM 2285 N N . LEU A 1 276 ? -4.670 -17.577 11.017 1.00 80.25 276 LEU A N 1
ATOM 2286 C CA . LEU A 1 276 ? -4.155 -17.633 12.389 1.00 80.25 276 LEU A CA 1
ATOM 2287 C C . LEU A 1 276 ? -4.372 -16.323 13.166 1.00 80.25 276 LEU A C 1
ATOM 2289 O O . LEU A 1 276 ? -4.513 -16.362 14.384 1.00 80.25 276 LEU A O 1
ATOM 2293 N N . LEU A 1 277 ? -4.459 -15.190 12.460 1.00 81.25 277 LEU A N 1
ATOM 2294 C CA . LEU A 1 277 ? -4.597 -13.841 13.024 1.00 81.25 277 LEU A CA 1
ATOM 2295 C C . LEU A 1 277 ? -6.008 -13.248 12.835 1.00 81.25 277 LEU A C 1
ATOM 2297 O O . LEU A 1 277 ? -6.222 -12.062 13.085 1.00 81.25 277 LEU A O 1
ATOM 2301 N N . GLY A 1 278 ? -6.955 -14.058 12.350 1.00 86.19 278 GLY A N 1
ATOM 2302 C CA . GLY A 1 278 ? -8.340 -13.666 12.099 1.00 86.19 278 GLY A CA 1
ATOM 2303 C C . GLY A 1 278 ? -8.777 -13.781 10.639 1.00 86.19 278 GLY A C 1
ATOM 2304 O O . GLY A 1 278 ? -7.980 -13.974 9.720 1.00 86.19 278 GLY A O 1
ATOM 2305 N N . ASN A 1 279 ? -10.081 -13.652 10.422 1.00 87.25 279 ASN A N 1
ATOM 2306 C CA . ASN A 1 279 ? -10.742 -13.712 9.121 1.00 87.25 279 ASN A CA 1
ATOM 2307 C C . ASN A 1 279 ? -10.754 -12.318 8.467 1.00 87.25 279 ASN A C 1
ATOM 2309 O O . ASN A 1 279 ? -11.804 -11.690 8.337 1.00 87.25 279 ASN A O 1
ATOM 2313 N N . GLY A 1 280 ? -9.570 -11.818 8.108 1.00 91.00 280 GLY A N 1
ATOM 2314 C CA . GLY A 1 280 ? -9.383 -10.502 7.492 1.00 91.00 280 GLY A CA 1
ATOM 2315 C C . GLY A 1 280 ? -8.509 -10.531 6.237 1.00 91.00 280 GLY A C 1
ATOM 2316 O O . GLY A 1 280 ? -8.164 -11.592 5.715 1.00 91.00 280 GLY A O 1
ATOM 2317 N N . ILE A 1 281 ? -8.148 -9.349 5.741 1.00 92.81 281 ILE A N 1
ATOM 2318 C CA . ILE A 1 281 ? -7.249 -9.180 4.595 1.00 92.81 281 ILE A CA 1
ATOM 2319 C C . ILE A 1 281 ? -5.821 -9.048 5.121 1.00 92.81 281 ILE A C 1
ATOM 2321 O O . ILE A 1 281 ? -5.530 -8.141 5.901 1.00 92.81 281 ILE A O 1
ATOM 2325 N N . TYR A 1 282 ? -4.944 -9.946 4.678 1.00 94.38 282 TYR A N 1
ATOM 2326 C CA . TYR A 1 282 ? -3.563 -10.048 5.143 1.00 94.38 282 TYR A CA 1
ATOM 2327 C C . TYR A 1 282 ? -2.614 -9.243 4.258 1.00 94.38 282 TYR A C 1
ATOM 2329 O O . TYR A 1 282 ? -2.652 -9.349 3.031 1.00 94.38 282 TYR A O 1
ATOM 2337 N N . PHE A 1 283 ? -1.716 -8.504 4.893 1.00 96.94 283 PHE A N 1
ATOM 2338 C CA . PHE A 1 283 ? -0.660 -7.739 4.251 1.00 96.94 283 PHE A CA 1
ATOM 2339 C C . PHE A 1 283 ? 0.674 -8.016 4.929 1.00 96.94 283 PHE A C 1
ATOM 2341 O O . PHE A 1 283 ? 0.753 -8.111 6.150 1.00 96.94 283 PHE A O 1
ATOM 2348 N N . ALA A 1 284 ? 1.733 -8.120 4.140 1.00 97.25 284 ALA A N 1
ATOM 2349 C CA . ALA A 1 284 ? 3.083 -8.339 4.618 1.00 97.25 284 ALA A CA 1
ATOM 2350 C C . ALA A 1 284 ? 3.911 -7.059 4.513 1.00 97.25 284 ALA A C 1
ATOM 2352 O O . ALA A 1 284 ? 3.880 -6.359 3.501 1.00 97.25 284 ALA A O 1
ATOM 2353 N N . LYS A 1 285 ? 4.733 -6.796 5.527 1.00 96.56 285 LYS A N 1
ATOM 2354 C CA . LYS A 1 285 ? 5.753 -5.741 5.483 1.00 96.56 285 LYS A CA 1
ATOM 2355 C C . LYS A 1 285 ? 6.793 -6.001 4.389 1.00 96.56 285 LYS A C 1
ATOM 2357 O O . LYS A 1 285 ? 7.273 -5.069 3.756 1.00 96.56 285 LYS A O 1
ATOM 2362 N N . HIS A 1 286 ? 7.135 -7.269 4.165 1.00 97.31 286 HIS A N 1
ATOM 2363 C CA . HIS A 1 286 ? 8.199 -7.678 3.252 1.00 97.31 286 HIS A CA 1
ATOM 2364 C C . HIS A 1 286 ? 7.660 -8.421 2.027 1.00 97.31 286 HIS A C 1
ATOM 2366 O O . HIS A 1 286 ? 6.868 -9.362 2.152 1.00 97.31 286 HIS A O 1
ATOM 2372 N N . ALA A 1 287 ? 8.158 -8.048 0.845 1.00 97.69 287 ALA A N 1
ATOM 2373 C CA . ALA A 1 287 ? 7.813 -8.680 -0.427 1.00 97.69 287 ALA A CA 1
ATOM 2374 C C . ALA A 1 287 ? 8.132 -10.184 -0.437 1.00 97.69 287 ALA A C 1
ATOM 2376 O O . ALA A 1 287 ? 7.358 -10.976 -0.971 1.00 97.69 287 ALA A O 1
ATOM 2377 N N . SER A 1 288 ? 9.224 -10.606 0.209 1.00 96.88 288 SER A N 1
ATOM 2378 C CA . SER A 1 288 ? 9.605 -12.024 0.300 1.00 96.88 288 SER A CA 1
ATOM 2379 C C . SER A 1 288 ? 8.575 -12.893 1.024 1.00 96.88 288 SER A C 1
ATOM 2381 O O . SER A 1 288 ? 8.375 -14.053 0.655 1.00 96.88 288 SER A O 1
ATOM 2383 N N . TYR A 1 289 ? 7.878 -12.336 2.017 1.00 95.50 289 TYR A N 1
ATOM 2384 C CA . TYR A 1 289 ? 6.796 -13.027 2.711 1.00 95.50 289 TYR A CA 1
ATOM 2385 C C . TYR A 1 289 ? 5.551 -13.111 1.819 1.00 95.50 289 TYR A C 1
ATOM 2387 O O . TYR A 1 289 ? 4.996 -14.194 1.642 1.00 95.50 289 TYR A O 1
ATOM 2395 N N . ALA A 1 290 ? 5.167 -12.001 1.176 1.00 95.62 290 ALA A N 1
ATOM 2396 C CA . ALA A 1 290 ? 4.055 -11.963 0.223 1.00 95.62 290 ALA A CA 1
ATOM 2397 C C . ALA A 1 290 ? 4.265 -12.904 -0.982 1.00 95.62 290 ALA A C 1
ATOM 2399 O O . ALA A 1 290 ? 3.322 -13.547 -1.440 1.00 95.62 290 ALA A O 1
ATOM 2400 N N . ASN A 1 291 ? 5.501 -13.059 -1.462 1.00 94.50 291 ASN A N 1
ATOM 2401 C CA . ASN A 1 291 ? 5.854 -13.948 -2.575 1.00 94.50 291 ASN A CA 1
ATOM 2402 C C . ASN A 1 291 ? 5.408 -15.407 -2.352 1.00 94.50 291 ASN A C 1
ATOM 2404 O O . ASN A 1 291 ? 5.060 -16.090 -3.311 1.00 94.50 291 ASN A O 1
ATOM 2408 N N . ARG A 1 292 ? 5.337 -15.879 -1.098 1.00 91.81 292 ARG A N 1
ATOM 2409 C CA . ARG A 1 292 ? 4.860 -17.237 -0.760 1.00 91.81 292 ARG A CA 1
ATOM 2410 C C . ARG A 1 292 ? 3.404 -17.482 -1.171 1.00 91.81 292 ARG A C 1
ATOM 2412 O O . ARG A 1 292 ? 3.012 -18.624 -1.387 1.00 91.81 292 ARG A O 1
ATOM 2419 N N . PHE A 1 293 ? 2.621 -16.412 -1.297 1.00 91.00 293 PHE A N 1
ATOM 2420 C CA . PHE A 1 293 ? 1.206 -16.444 -1.670 1.00 91.00 293 PHE A CA 1
ATOM 2421 C C . PHE A 1 293 ? 0.972 -16.113 -3.151 1.00 91.00 293 PHE A C 1
ATOM 2423 O O . PHE A 1 293 ? -0.153 -16.230 -3.638 1.00 91.00 293 PHE A O 1
ATOM 2430 N N . CYS A 1 294 ? 2.026 -15.739 -3.885 1.00 90.44 294 CYS A N 1
ATOM 2431 C CA . CYS A 1 294 ? 1.976 -15.543 -5.330 1.00 90.44 294 CYS A CA 1
ATOM 2432 C C . CYS A 1 294 ? 1.986 -16.921 -6.005 1.00 90.44 294 CYS A C 1
ATOM 2434 O O . CYS A 1 294 ? 3.041 -17.543 -6.155 1.00 90.44 294 CYS A O 1
ATOM 2436 N N . ARG A 1 295 ? 0.802 -17.442 -6.345 1.00 80.31 295 ARG A N 1
ATOM 2437 C CA . ARG A 1 295 ? 0.674 -18.762 -6.978 1.00 80.31 295 ARG A CA 1
ATOM 2438 C C . ARG A 1 295 ? 1.095 -18.703 -8.447 1.00 80.31 295 ARG A C 1
ATOM 2440 O O . ARG A 1 295 ? 0.737 -17.776 -9.168 1.00 80.31 295 ARG A O 1
ATOM 2447 N N . ASN A 1 296 ? 1.810 -19.740 -8.871 1.00 69.00 296 ASN A N 1
ATOM 2448 C CA . ASN A 1 296 ? 2.250 -19.943 -10.246 1.00 69.00 296 ASN A CA 1
ATOM 2449 C C . ASN A 1 296 ? 1.321 -20.934 -10.953 1.00 69.00 296 ASN A C 1
ATOM 2451 O O . ASN A 1 296 ? 0.942 -21.951 -10.364 1.00 69.00 296 ASN A O 1
ATOM 2455 N N . GLU A 1 297 ? 1.051 -20.722 -12.239 1.00 61.97 297 GLU A N 1
ATOM 2456 C CA . GLU A 1 297 ? 0.678 -21.836 -13.112 1.00 61.97 297 GLU A CA 1
ATOM 2457 C C . GLU A 1 297 ? 1.924 -22.710 -13.284 1.00 61.97 297 GLU A C 1
ATOM 2459 O O . GLU A 1 297 ? 2.928 -22.253 -13.823 1.00 61.97 297 GLU A O 1
ATOM 2464 N N . LYS A 1 298 ? 1.916 -23.948 -12.774 1.00 57.56 298 LYS A N 1
ATOM 2465 C CA . LYS A 1 298 ? 3.055 -24.866 -12.924 1.00 57.56 298 LYS A CA 1
ATOM 2466 C C . LYS A 1 298 ? 3.250 -25.192 -14.410 1.00 57.56 298 LYS A C 1
ATOM 2468 O O . LYS A 1 298 ? 2.627 -26.114 -14.923 1.00 57.56 298 LYS A O 1
ATOM 2473 N N . ARG A 1 299 ? 4.124 -24.456 -15.097 1.00 55.16 299 ARG A N 1
ATOM 2474 C CA . ARG A 1 299 ? 4.657 -24.833 -16.410 1.00 55.16 299 ARG A CA 1
ATOM 2475 C C . ARG A 1 299 ? 6.092 -25.316 -16.235 1.00 55.16 299 ARG A C 1
ATOM 2477 O O . ARG A 1 299 ? 6.984 -24.525 -15.955 1.00 55.16 299 ARG A O 1
ATOM 2484 N N . ASN A 1 300 ? 6.255 -26.636 -16.326 1.00 56.12 300 ASN A N 1
ATOM 2485 C CA . ASN A 1 300 ? 7.484 -27.414 -16.528 1.00 56.12 300 ASN A CA 1
ATOM 2486 C C . ASN A 1 300 ? 8.803 -26.609 -16.525 1.00 56.12 300 ASN A C 1
ATOM 2488 O O . ASN A 1 300 ? 9.359 -26.322 -17.579 1.00 56.12 300 ASN A O 1
ATOM 2492 N N . GLY A 1 301 ? 9.312 -26.260 -15.338 1.00 59.31 301 GLY A N 1
ATOM 2493 C CA . GLY A 1 301 ? 10.674 -25.737 -15.155 1.00 59.31 301 GLY A CA 1
ATOM 2494 C C . GLY A 1 301 ? 10.952 -24.307 -15.641 1.00 59.31 301 GLY A C 1
ATOM 2495 O O . GLY A 1 301 ? 12.057 -23.819 -15.426 1.00 59.31 301 GLY A O 1
ATOM 2496 N N . THR A 1 302 ? 9.990 -23.607 -16.249 1.00 62.38 302 THR A N 1
ATOM 2497 C CA . THR A 1 302 ? 10.177 -22.208 -16.678 1.00 62.38 302 THR A CA 1
ATOM 2498 C C . THR A 1 302 ? 9.882 -21.225 -15.539 1.00 62.38 302 THR A C 1
ATOM 2500 O O . THR A 1 302 ? 8.892 -21.432 -14.831 1.00 62.38 302 THR A O 1
ATOM 2503 N N . PRO A 1 303 ? 10.664 -20.138 -15.364 1.00 65.88 303 PRO A N 1
ATOM 2504 C CA . PRO A 1 303 ? 10.317 -19.054 -14.448 1.00 65.88 303 PRO A CA 1
ATOM 2505 C C . PRO A 1 303 ? 8.958 -18.469 -14.834 1.00 65.88 303 PRO A C 1
ATOM 2507 O O . PRO A 1 303 ? 8.781 -17.914 -15.917 1.00 65.88 303 PRO A O 1
ATOM 2510 N N . THR A 1 304 ? 7.965 -18.632 -13.969 1.00 82.50 304 THR A N 1
ATOM 2511 C CA . THR A 1 304 ? 6.608 -18.147 -14.223 1.00 82.50 304 THR A CA 1
ATOM 2512 C C . THR A 1 304 ? 6.468 -16.738 -13.680 1.00 82.50 304 THR A C 1
ATOM 2514 O O . THR A 1 304 ? 6.710 -16.516 -12.494 1.00 82.50 304 THR A O 1
ATOM 2517 N N . LEU A 1 305 ? 6.016 -15.817 -14.528 1.00 89.81 305 LEU A N 1
ATOM 2518 C CA . LEU A 1 305 ? 5.715 -14.441 -14.149 1.00 89.81 305 LEU A CA 1
ATOM 2519 C C . LEU A 1 305 ? 4.695 -14.406 -12.998 1.00 89.81 305 LEU A C 1
ATOM 2521 O O . LEU A 1 305 ? 3.551 -14.847 -13.158 1.00 89.81 305 LEU A O 1
ATOM 2525 N N . LYS A 1 306 ? 5.119 -13.862 -11.859 1.00 93.06 306 LYS A N 1
ATOM 2526 C CA . LYS A 1 306 ? 4.321 -13.649 -10.650 1.00 93.06 306 LYS A CA 1
ATOM 2527 C C . LYS A 1 306 ? 3.793 -12.228 -10.590 1.00 93.06 306 LYS A C 1
ATOM 2529 O O . LYS A 1 306 ? 4.353 -11.315 -11.193 1.00 93.06 306 LYS A O 1
ATOM 2534 N N . SER A 1 307 ? 2.745 -12.046 -9.796 1.00 94.06 307 SER A N 1
ATOM 2535 C CA . SER A 1 307 ? 2.170 -10.735 -9.520 1.00 94.06 307 SER A CA 1
ATOM 2536 C C . SER A 1 307 ? 1.900 -10.577 -8.029 1.00 94.06 307 SER A C 1
ATOM 2538 O O . SER A 1 307 ? 1.415 -11.501 -7.378 1.00 94.06 307 SER A O 1
ATOM 2540 N N . MET A 1 308 ? 2.174 -9.392 -7.496 1.00 96.69 308 MET A N 1
ATOM 2541 C CA . MET A 1 308 ? 1.754 -8.987 -6.157 1.00 96.69 308 MET A CA 1
ATOM 2542 C C . MET A 1 308 ? 1.265 -7.543 -6.164 1.00 96.69 308 MET A C 1
ATOM 2544 O O . MET A 1 308 ? 1.632 -6.757 -7.036 1.00 96.69 308 MET A O 1
ATOM 2548 N N . ILE A 1 309 ? 0.442 -7.196 -5.181 1.00 98.19 309 ILE A N 1
ATOM 2549 C CA . ILE A 1 309 ? -0.078 -5.841 -5.006 1.00 98.19 309 ILE A CA 1
ATOM 2550 C C . ILE A 1 309 ? 0.698 -5.161 -3.883 1.00 98.19 309 ILE A C 1
ATOM 2552 O O . ILE A 1 309 ? 0.889 -5.750 -2.822 1.00 98.19 309 ILE A O 1
ATOM 2556 N N . LEU A 1 310 ? 1.115 -3.916 -4.095 1.00 98.50 310 LEU A N 1
ATOM 2557 C CA . LEU A 1 310 ? 1.536 -3.016 -3.026 1.00 98.50 310 LEU A CA 1
ATOM 2558 C C . LEU A 1 310 ? 0.370 -2.067 -2.738 1.00 98.50 310 LEU A C 1
ATOM 2560 O O . LEU A 1 310 ? -0.055 -1.307 -3.610 1.00 98.50 310 LEU A O 1
ATOM 2564 N N . ALA A 1 311 ? -0.183 -2.153 -1.534 1.00 98.25 311 ALA A N 1
ATOM 2565 C CA . ALA A 1 311 ? -1.386 -1.430 -1.145 1.00 98.25 311 ALA A CA 1
ATOM 2566 C C . ALA A 1 311 ? -1.094 -0.411 -0.043 1.00 98.25 311 ALA A C 1
ATOM 2568 O O . ALA A 1 311 ? -0.276 -0.667 0.841 1.00 98.25 311 ALA A O 1
ATOM 2569 N N . ARG A 1 312 ? -1.822 0.711 -0.055 1.00 97.88 312 ARG A N 1
ATOM 2570 C CA . ARG A 1 312 ? -1.932 1.597 1.110 1.00 97.88 312 ARG A CA 1
ATOM 2571 C C . ARG A 1 312 ? -2.919 1.003 2.087 1.00 97.88 312 ARG A C 1
ATOM 2573 O O . ARG A 1 312 ? -4.056 0.720 1.716 1.00 97.88 312 ARG A O 1
ATOM 2580 N N . VAL A 1 313 ? -2.493 0.858 3.333 1.00 97.44 313 VAL A N 1
ATOM 2581 C CA . VAL A 1 313 ? -3.280 0.250 4.400 1.00 97.44 313 VAL A CA 1
ATOM 2582 C C . VAL A 1 313 ? -3.317 1.192 5.597 1.00 97.44 313 VAL A C 1
ATOM 2584 O O . VAL A 1 313 ? -2.277 1.592 6.121 1.00 97.44 313 VAL A O 1
ATOM 2587 N N . LEU A 1 314 ? -4.526 1.533 6.044 1.00 95.81 314 LEU A N 1
ATOM 2588 C CA . LEU A 1 314 ? -4.769 2.247 7.298 1.00 95.81 314 LEU A CA 1
ATOM 2589 C C . LEU A 1 314 ? -4.642 1.255 8.457 1.00 95.81 314 LEU A C 1
ATOM 2591 O O . LEU A 1 314 ? -5.647 0.712 8.922 1.00 95.81 314 LEU A O 1
ATOM 2595 N N . VAL A 1 315 ? -3.405 0.987 8.879 1.00 94.06 315 VAL A N 1
ATOM 2596 C CA . VAL A 1 315 ? -3.119 0.048 9.975 1.00 94.06 315 VAL A CA 1
ATOM 2597 C C . VAL A 1 315 ? -3.528 0.619 11.325 1.00 94.06 315 VAL A C 1
ATOM 2599 O O . VAL A 1 315 ? -3.980 -0.142 12.177 1.00 94.06 315 VAL A O 1
ATOM 2602 N N . GLY A 1 316 ? -3.418 1.942 11.490 1.00 91.12 316 GLY A N 1
ATOM 2603 C CA . GLY A 1 316 ? -3.784 2.645 12.711 1.00 91.12 316 GLY A CA 1
ATOM 2604 C C . GLY A 1 316 ? -3.184 2.000 13.961 1.00 91.12 316 GLY A C 1
ATOM 2605 O O . GLY A 1 316 ? -2.025 1.595 13.978 1.00 91.12 316 GLY A O 1
ATOM 2606 N N . GLU A 1 317 ? -3.985 1.906 15.012 1.00 89.94 317 GLU A N 1
ATOM 2607 C CA . GLU A 1 317 ? -3.593 1.214 16.236 1.00 89.94 317 GLU A CA 1
ATOM 2608 C C . GLU A 1 317 ? -3.880 -0.280 16.108 1.00 89.94 317 GLU A C 1
ATOM 2610 O O . GLU A 1 317 ? -4.997 -0.666 15.763 1.00 89.94 317 GLU A O 1
ATOM 2615 N N . PHE A 1 318 ? -2.914 -1.130 16.443 1.00 92.00 318 PHE A N 1
ATOM 2616 C CA . PHE A 1 318 ? -3.026 -2.576 16.265 1.00 92.00 318 PHE A CA 1
ATOM 2617 C C . PHE A 1 318 ? -2.928 -3.363 17.573 1.00 92.00 318 PHE A C 1
ATOM 2619 O O . PHE A 1 318 ? -2.429 -2.868 18.582 1.00 92.00 318 PHE A O 1
ATOM 2626 N N . THR A 1 319 ? -3.418 -4.601 17.534 1.00 92.94 319 THR A N 1
ATOM 2627 C CA . THR A 1 319 ? -3.308 -5.602 18.608 1.00 92.94 319 THR A CA 1
ATOM 2628 C C . THR A 1 319 ? -2.910 -6.962 18.033 1.00 92.94 319 THR A C 1
ATOM 2630 O O . THR A 1 319 ? -2.915 -7.130 16.815 1.00 92.94 319 THR A O 1
ATOM 2633 N N . LEU A 1 320 ? -2.577 -7.946 18.866 1.00 92.81 320 LEU A N 1
ATOM 2634 C CA . LEU A 1 320 ? -2.317 -9.303 18.380 1.00 92.81 320 LEU A CA 1
ATOM 2635 C C . LEU A 1 320 ? -3.567 -9.895 17.723 1.00 92.81 320 LEU A C 1
ATOM 2637 O O . LEU A 1 320 ? -4.695 -9.700 18.183 1.00 92.81 320 LEU A O 1
ATOM 2641 N N . GLY A 1 321 ? -3.356 -10.581 16.604 1.00 90.75 321 GLY A N 1
ATOM 2642 C CA . GLY A 1 321 ? -4.397 -11.349 15.940 1.00 90.75 321 GLY A CA 1
ATOM 2643 C C . GLY A 1 321 ? -4.695 -12.652 16.669 1.00 90.75 321 GLY A C 1
ATOM 2644 O O . GLY A 1 321 ? -3.811 -13.272 17.252 1.00 90.75 321 GLY A O 1
ATOM 2645 N N . GLU A 1 322 ? -5.945 -13.093 16.575 1.00 88.44 322 GLU A N 1
ATOM 2646 C CA . GLU A 1 322 ? -6.407 -14.362 17.134 1.00 88.44 322 GLU A CA 1
ATOM 2647 C C . GLU A 1 322 ? -7.185 -15.143 16.076 1.00 88.44 322 GLU A C 1
ATOM 2649 O O . GLU A 1 322 ? -7.890 -14.576 15.237 1.00 88.44 322 GLU A O 1
ATOM 2654 N N . THR A 1 323 ? -7.080 -16.469 16.106 1.00 88.50 323 THR A N 1
ATOM 2655 C CA . THR A 1 323 ? -7.758 -17.315 15.122 1.00 88.50 323 THR A CA 1
ATOM 2656 C C . THR A 1 323 ? -9.277 -17.210 15.273 1.00 88.50 323 THR A C 1
ATOM 2658 O O . THR A 1 323 ? -9.816 -17.262 16.373 1.00 88.50 323 THR A O 1
ATOM 2661 N N . GLY A 1 324 ? -9.987 -17.088 14.149 1.00 83.56 324 GLY A N 1
ATOM 2662 C CA . GLY A 1 324 ? -11.453 -17.099 14.116 1.00 83.56 324 GLY A CA 1
ATOM 2663 C C . GLY A 1 324 ? -12.135 -15.757 14.398 1.00 83.56 324 GLY A C 1
ATOM 2664 O O . GLY A 1 324 ? -13.347 -15.656 14.199 1.00 83.56 324 GLY A O 1
ATOM 2665 N N . ILE A 1 325 ? -11.402 -14.703 14.781 1.00 85.69 325 ILE A N 1
ATOM 2666 C CA . ILE A 1 325 ? -12.001 -13.369 14.921 1.00 85.69 325 ILE A CA 1
ATOM 2667 C C . ILE A 1 325 ? -12.396 -12.823 13.543 1.00 85.69 325 ILE A C 1
ATOM 2669 O O . ILE A 1 325 ? -11.619 -12.870 12.594 1.00 85.69 325 ILE A O 1
ATOM 2673 N N . CYS A 1 326 ? -13.603 -12.274 13.419 1.00 83.38 326 CYS A N 1
ATOM 2674 C CA . CYS A 1 326 ? -14.069 -11.603 12.193 1.00 83.38 326 CYS A CA 1
ATOM 2675 C C . CYS A 1 326 ? -13.986 -10.073 12.294 1.00 83.38 326 CYS A C 1
ATOM 2677 O O . CYS A 1 326 ? -14.449 -9.355 11.410 1.00 83.38 326 CYS A O 1
ATOM 2679 N N . ARG A 1 327 ? -13.458 -9.570 13.411 1.00 83.75 327 ARG A N 1
ATOM 2680 C CA . ARG A 1 327 ? -13.305 -8.150 13.702 1.00 83.75 327 ARG A CA 1
ATOM 2681 C C . ARG A 1 327 ? -12.205 -7.970 14.741 1.00 83.75 327 ARG A C 1
ATOM 2683 O O . ARG A 1 327 ? -12.065 -8.796 15.637 1.00 83.75 327 ARG A O 1
ATOM 2690 N N . VAL A 1 328 ? -11.500 -6.851 14.639 1.00 84.38 328 VAL A N 1
ATOM 2691 C CA . VAL A 1 328 ? -10.559 -6.351 15.647 1.00 84.38 328 VAL A CA 1
ATOM 2692 C C . VAL A 1 328 ? -11.155 -6.342 17.068 1.00 84.38 328 VAL A C 1
ATOM 2694 O O . VAL A 1 328 ? -12.304 -5.912 17.245 1.00 84.38 328 VAL A O 1
ATOM 2697 N N . PRO A 1 329 ? -10.386 -6.767 18.087 1.00 81.81 329 PRO A N 1
ATOM 2698 C CA . PRO A 1 329 ? -10.786 -6.687 19.487 1.00 81.81 329 PRO A CA 1
ATOM 2699 C C . PRO A 1 329 ? -11.086 -5.256 19.963 1.00 81.81 329 PRO A C 1
ATOM 2701 O O . PRO A 1 329 ? -10.596 -4.262 19.417 1.00 81.81 329 PRO A O 1
ATOM 2704 N N . SER A 1 330 ? -11.903 -5.154 21.015 1.00 81.94 330 SER A N 1
ATOM 2705 C CA . SER A 1 330 ? -12.151 -3.892 21.721 1.00 81.94 330 SER A CA 1
ATOM 2706 C C . SER A 1 330 ? -11.002 -3.571 22.675 1.00 81.94 330 SER A C 1
ATOM 2708 O O . SER A 1 330 ? -10.496 -4.460 23.353 1.00 81.94 330 SER A O 1
ATOM 2710 N N . LYS A 1 331 ? -10.658 -2.289 22.786 1.00 80.06 331 LYS A N 1
ATOM 2711 C CA . LYS A 1 331 ? -9.654 -1.753 23.717 1.00 80.06 331 LYS A CA 1
ATOM 2712 C C . LYS A 1 331 ? -10.141 -1.648 25.155 1.00 80.06 331 LYS A C 1
ATOM 2714 O O . LYS A 1 331 ? -9.345 -1.638 26.084 1.00 80.06 331 LYS A O 1
ATOM 2719 N N . SER A 1 332 ? -11.450 -1.517 25.345 1.00 72.12 332 SER A N 1
ATOM 2720 C CA . SER A 1 332 ? -12.040 -1.327 26.669 1.00 72.12 332 SER A CA 1
ATOM 2721 C C . SER A 1 332 ? -13.232 -2.245 26.898 1.00 72.12 332 SER A C 1
ATOM 2723 O O . SER A 1 332 ? -13.892 -2.698 25.955 1.00 72.12 332 SER A O 1
ATOM 2725 N N . GLN A 1 333 ? -13.560 -2.466 28.173 1.00 61.53 333 GLN A N 1
ATOM 2726 C CA . GLN A 1 333 ? -14.758 -3.210 28.578 1.00 61.53 333 GLN A CA 1
ATOM 2727 C C . GLN A 1 333 ? -16.049 -2.569 28.045 1.00 61.53 333 GLN A C 1
ATOM 2729 O O . GLN A 1 333 ? -17.033 -3.264 27.805 1.00 61.53 333 GLN A O 1
ATOM 2734 N N . THR A 1 334 ? -16.035 -1.257 27.780 1.00 62.59 334 THR A N 1
ATOM 2735 C CA . THR A 1 334 ? -17.202 -0.530 27.258 1.00 62.59 334 THR A CA 1
ATOM 2736 C C . THR A 1 334 ? -17.524 -0.835 25.788 1.00 62.59 334 THR A C 1
ATOM 2738 O O . THR A 1 334 ? -18.581 -0.421 25.316 1.00 62.59 334 THR A O 1
ATOM 2741 N N . LYS A 1 335 ? -16.651 -1.552 25.053 1.00 64.12 335 LYS A N 1
ATOM 2742 C CA . LYS A 1 335 ? -16.814 -1.907 23.623 1.00 64.12 335 LYS A CA 1
ATOM 2743 C C . LYS A 1 335 ? -17.026 -0.719 22.674 1.00 64.12 335 LYS A C 1
ATOM 2745 O O . LYS A 1 335 ? -17.582 -0.881 21.589 1.00 64.12 335 LYS A O 1
ATOM 2750 N N . ARG A 1 336 ? -16.600 0.483 23.075 1.00 67.00 336 ARG A N 1
ATOM 2751 C CA . ARG A 1 336 ? -16.738 1.718 22.279 1.00 67.00 336 ARG A CA 1
ATOM 2752 C C . ARG A 1 336 ? -15.480 2.089 21.504 1.00 67.00 336 ARG A C 1
ATOM 2754 O O . ARG A 1 336 ? -15.568 2.845 20.543 1.00 67.00 336 ARG A O 1
ATOM 2761 N N . GLU A 1 337 ? -14.341 1.528 21.888 1.00 76.31 337 GLU A N 1
ATOM 2762 C CA . GLU A 1 337 ? -13.048 1.781 21.263 1.00 76.31 337 GLU A CA 1
ATOM 2763 C C . GLU A 1 337 ? -12.491 0.477 20.717 1.00 76.31 337 GLU A C 1
ATOM 2765 O O . GLU A 1 337 ? -12.362 -0.503 21.446 1.00 76.31 337 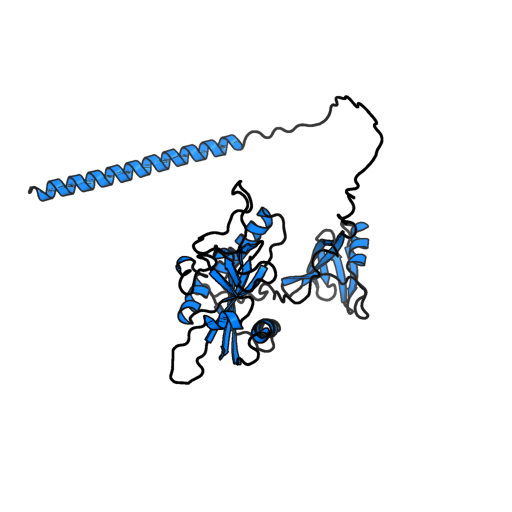GLU A O 1
ATOM 2770 N N . PHE A 1 338 ? -12.161 0.467 19.433 1.00 82.25 338 PHE A N 1
ATOM 2771 C CA . PHE A 1 338 ? -11.595 -0.691 18.754 1.00 82.25 338 PHE A CA 1
ATOM 2772 C C . PHE A 1 338 ? -10.190 -0.354 18.253 1.00 82.25 338 PHE A C 1
ATOM 2774 O O . PHE A 1 338 ? -9.884 0.802 17.927 1.00 82.25 338 PHE A O 1
ATOM 2781 N N . TYR A 1 339 ? -9.341 -1.375 18.180 1.00 89.88 339 TYR A N 1
ATOM 2782 C CA . TYR A 1 339 ? -8.150 -1.316 17.336 1.00 89.88 339 TYR A CA 1
ATOM 2783 C C . TYR A 1 339 ? -8.564 -1.166 15.862 1.00 89.88 339 TYR A C 1
ATOM 2785 O O . TYR A 1 339 ? -9.735 -1.318 15.521 1.00 89.88 339 TYR A O 1
ATOM 2793 N N . ASP A 1 340 ? -7.627 -0.814 14.992 1.00 91.56 340 ASP A N 1
ATOM 2794 C CA . ASP A 1 340 ? -7.853 -0.660 13.552 1.00 91.56 340 ASP A CA 1
ATOM 2795 C C . ASP A 1 340 ? -7.364 -1.880 12.764 1.00 91.56 340 ASP A C 1
ATOM 2797 O O . ASP A 1 340 ? -7.907 -2.184 11.701 1.00 91.56 340 ASP A O 1
ATOM 2801 N N . SER A 1 341 ? -6.366 -2.600 13.283 1.00 94.31 341 SER A N 1
ATOM 2802 C CA . SER A 1 341 ? -5.835 -3.816 12.665 1.00 94.31 341 SER A CA 1
ATOM 2803 C C . SER A 1 341 ? -5.315 -4.826 13.694 1.00 94.31 341 SER A C 1
ATOM 2805 O O . SER A 1 341 ? -5.221 -4.536 14.890 1.00 94.31 341 SER A O 1
ATOM 2807 N N . CYS A 1 342 ? -5.009 -6.032 13.222 1.00 94.69 342 CYS A N 1
ATOM 2808 C CA . CYS A 1 342 ? -4.315 -7.066 13.981 1.00 94.69 342 CYS A CA 1
ATOM 2809 C C . CYS A 1 342 ? -2.920 -7.325 13.399 1.00 94.69 342 CYS A C 1
ATOM 2811 O O . CYS A 1 342 ? -2.711 -7.136 12.201 1.00 94.69 342 CYS A O 1
ATOM 2813 N N . VAL A 1 343 ? -1.985 -7.780 14.229 1.00 94.81 343 VAL A N 1
ATOM 2814 C CA . VAL A 1 343 ? -0.607 -8.117 13.841 1.00 94.81 343 VAL A CA 1
ATOM 2815 C C . VAL A 1 343 ? -0.185 -9.492 14.351 1.00 94.81 343 VAL A C 1
ATOM 2817 O O . VAL A 1 343 ? -0.836 -10.062 15.227 1.00 94.81 343 VAL A O 1
ATOM 2820 N N . ASP A 1 344 ? 0.899 -10.026 13.789 1.00 93.25 344 ASP A N 1
ATOM 2821 C CA . ASP A 1 344 ? 1.546 -11.257 14.253 1.00 93.25 344 ASP A CA 1
ATOM 2822 C C . ASP A 1 344 ? 2.378 -11.063 15.529 1.00 93.25 344 ASP A C 1
ATOM 2824 O O . ASP A 1 344 ? 2.402 -11.947 16.380 1.00 93.25 344 ASP A O 1
ATOM 2828 N N . GLU A 1 345 ? 3.028 -9.908 15.680 1.00 90.88 345 GLU A N 1
ATOM 2829 C CA . GLU A 1 345 ? 3.805 -9.535 16.867 1.00 90.88 345 GLU A CA 1
ATOM 2830 C C . GLU A 1 345 ? 3.769 -8.015 17.108 1.00 90.88 345 GLU A C 1
ATOM 2832 O O . GLU A 1 345 ? 3.610 -7.239 16.166 1.00 90.88 345 GLU A O 1
ATOM 2837 N N . PHE A 1 346 ? 3.912 -7.571 18.363 1.00 86.19 346 PHE A N 1
ATOM 2838 C CA . PHE A 1 346 ? 3.800 -6.146 18.713 1.00 86.19 346 PHE A CA 1
ATOM 2839 C C . PHE A 1 346 ? 5.033 -5.323 18.332 1.00 86.19 346 PHE A C 1
ATOM 2841 O O . PHE A 1 346 ? 4.890 -4.245 17.754 1.00 86.19 346 PHE A O 1
ATOM 2848 N N . ASP A 1 347 ? 6.228 -5.818 18.655 1.00 87.50 347 ASP A N 1
ATOM 2849 C CA . ASP A 1 347 ? 7.453 -5.017 18.558 1.00 87.50 347 ASP A CA 1
ATOM 2850 C C . ASP A 1 347 ? 7.919 -4.855 17.107 1.00 87.50 347 ASP A C 1
ATOM 2852 O O . ASP A 1 347 ? 8.343 -3.778 16.684 1.00 87.50 347 ASP A O 1
ATOM 2856 N N . HIS A 1 348 ? 7.809 -5.926 16.316 1.00 90.00 348 HIS A N 1
ATOM 2857 C CA . HIS A 1 348 ? 8.321 -5.976 14.947 1.00 90.00 348 HIS A CA 1
ATOM 2858 C C . HIS A 1 348 ? 7.327 -6.613 13.966 1.00 90.00 348 HIS A C 1
ATOM 2860 O O . HIS A 1 348 ? 7.690 -7.556 13.265 1.00 90.00 348 HIS A O 1
ATOM 2866 N N . PRO A 1 349 ? 6.096 -6.083 13.849 1.00 93.31 349 PRO A N 1
ATOM 2867 C CA . PRO A 1 349 ? 5.037 -6.698 13.056 1.00 93.31 349 PRO A CA 1
ATOM 2868 C C . PRO A 1 349 ? 5.474 -6.921 11.606 1.00 93.31 349 PRO A C 1
ATOM 2870 O O . PRO A 1 349 ? 5.881 -5.984 10.899 1.00 93.31 349 PRO A O 1
ATOM 2873 N N . LYS A 1 350 ? 5.375 -8.171 11.152 1.00 93.94 350 LYS A N 1
ATOM 2874 C CA . LYS A 1 350 ? 5.663 -8.570 9.767 1.00 93.94 350 LYS A CA 1
ATOM 2875 C C . LYS A 1 350 ? 4.383 -8.727 8.966 1.00 93.94 350 LYS A C 1
ATOM 2877 O O . LYS A 1 350 ? 4.420 -8.556 7.744 1.00 93.94 350 LYS A O 1
ATOM 2882 N N . VAL A 1 351 ? 3.274 -9.022 9.639 1.00 95.88 351 VAL A N 1
ATOM 2883 C CA . VAL A 1 351 ? 1.962 -9.236 9.038 1.00 95.88 351 VAL A CA 1
ATOM 2884 C C . VAL A 1 351 ? 0.945 -8.314 9.694 1.00 95.88 351 VAL A C 1
ATOM 2886 O O . VAL A 1 351 ? 0.880 -8.213 10.912 1.00 95.88 351 VAL A O 1
ATOM 2889 N N . PHE A 1 352 ? 0.131 -7.663 8.869 1.00 96.19 352 PHE A N 1
ATOM 2890 C CA . PHE A 1 352 ? -1.002 -6.846 9.287 1.00 96.19 352 PHE A CA 1
ATOM 2891 C C . PHE A 1 352 ? -2.285 -7.430 8.715 1.00 96.19 352 PHE A C 1
ATOM 2893 O O . PHE A 1 352 ? -2.330 -7.822 7.547 1.00 96.19 352 PHE A O 1
ATOM 2900 N N . VAL A 1 353 ? -3.340 -7.443 9.520 1.00 95.19 353 VAL A N 1
ATOM 2901 C CA . VAL A 1 353 ? -4.665 -7.926 9.140 1.00 95.19 353 VAL A CA 1
ATOM 2902 C C . VAL A 1 353 ? -5.690 -6.832 9.382 1.00 95.19 353 VAL A C 1
ATOM 2904 O O . VAL A 1 353 ? -5.844 -6.344 10.501 1.00 95.19 353 VAL A O 1
ATOM 2907 N N . VAL A 1 354 ? -6.410 -6.453 8.329 1.00 94.75 354 VAL A N 1
ATOM 2908 C CA . VAL A 1 354 ? -7.511 -5.481 8.396 1.00 94.75 354 VAL A CA 1
ATOM 2909 C C . VAL A 1 354 ? -8.842 -6.151 8.080 1.00 94.75 354 VAL A C 1
ATOM 2911 O O . VAL A 1 354 ? -8.911 -7.106 7.308 1.00 94.75 354 VAL A O 1
ATOM 2914 N N . PHE A 1 355 ? -9.912 -5.637 8.681 1.00 91.94 355 PHE A N 1
ATOM 2915 C CA . PHE A 1 355 ? -11.247 -6.249 8.648 1.00 91.94 355 PHE A CA 1
ATOM 2916 C C . PHE A 1 355 ? -12.290 -5.350 7.965 1.00 91.94 355 PHE A C 1
ATOM 2918 O O . PHE A 1 355 ? -13.490 -5.582 8.080 1.00 91.94 355 PHE A O 1
ATOM 2925 N N . ASP A 1 356 ? -11.840 -4.314 7.256 1.00 91.31 356 ASP A N 1
ATOM 2926 C CA . ASP A 1 356 ? -12.660 -3.429 6.429 1.00 91.31 356 ASP A CA 1
ATOM 2927 C C . ASP A 1 356 ? -11.898 -3.144 5.132 1.00 91.31 356 ASP A C 1
ATOM 2929 O O . ASP A 1 356 ? -10.776 -2.634 5.162 1.00 91.31 356 ASP A O 1
ATOM 2933 N N . SER A 1 357 ? -12.501 -3.462 3.987 1.00 90.94 357 SER A N 1
ATOM 2934 C CA . SER A 1 357 ? -11.885 -3.240 2.675 1.00 90.94 357 SER A CA 1
ATOM 2935 C C . SER A 1 357 ? -11.589 -1.762 2.413 1.00 90.94 357 SER A C 1
ATOM 2937 O O . SER A 1 357 ? -10.611 -1.439 1.746 1.00 90.94 357 SER A O 1
ATOM 2939 N N . ASN A 1 358 ? -12.361 -0.842 3.001 1.00 92.06 358 ASN A N 1
ATOM 2940 C CA . ASN A 1 358 ? -12.143 0.595 2.846 1.00 92.06 358 ASN A CA 1
ATOM 2941 C C . ASN A 1 358 ? -10.922 1.106 3.628 1.00 92.06 358 ASN A C 1
ATOM 2943 O O . ASN A 1 358 ? -10.536 2.259 3.456 1.00 92.06 358 ASN A O 1
ATOM 2947 N N . GLN A 1 359 ? -10.296 0.283 4.482 1.00 95.38 359 GLN A N 1
ATOM 2948 C CA . GLN A 1 359 ? -8.979 0.591 5.056 1.00 95.38 359 GLN A CA 1
ATOM 2949 C C . GLN A 1 359 ? -7.839 0.379 4.059 1.00 95.38 359 GLN A C 1
ATOM 2951 O O . GLN A 1 359 ? -6.690 0.650 4.403 1.00 95.38 359 GLN A O 1
ATOM 2956 N N . VAL A 1 360 ? -8.137 -0.109 2.853 1.00 96.94 360 VAL A N 1
ATOM 2957 C CA . VAL A 1 360 ? -7.137 -0.477 1.862 1.00 96.94 360 VAL A CA 1
ATOM 2958 C C . VAL A 1 360 ? -7.400 0.202 0.527 1.00 96.94 360 VAL A C 1
ATOM 2960 O O . VAL A 1 360 ? -8.535 0.257 0.050 1.00 96.94 360 VAL A O 1
ATOM 2963 N N . TYR A 1 361 ? -6.323 0.658 -0.103 1.00 97.44 361 TYR A N 1
ATOM 2964 C CA . TYR A 1 361 ? -6.301 1.036 -1.506 1.00 97.44 361 TYR A CA 1
ATOM 2965 C C . TYR A 1 361 ? -5.194 0.259 -2.242 1.00 97.44 361 TYR A C 1
ATOM 2967 O O . TYR A 1 361 ? -4.020 0.420 -1.889 1.00 97.44 361 TYR A O 1
ATOM 2975 N N . PRO A 1 362 ? -5.520 -0.590 -3.237 1.00 97.31 362 PRO A N 1
ATOM 2976 C CA . PRO A 1 362 ? -4.509 -1.237 -4.068 1.00 97.31 362 PRO A CA 1
ATOM 2977 C C . PRO A 1 362 ? -3.861 -0.177 -4.966 1.00 97.31 362 PRO A C 1
ATOM 2979 O O . PRO A 1 362 ? -4.514 0.360 -5.855 1.00 97.31 362 PRO A O 1
ATOM 2982 N N . GLU A 1 363 ? -2.596 0.159 -4.713 1.00 97.56 363 GLU A N 1
ATOM 2983 C CA . GLU A 1 363 ? -1.952 1.305 -5.364 1.00 97.56 363 GLU A CA 1
ATOM 2984 C C . GLU A 1 363 ? -1.035 0.891 -6.512 1.00 97.56 363 GLU A C 1
ATOM 2986 O O . GLU A 1 363 ? -1.050 1.533 -7.561 1.00 97.56 363 GLU A O 1
ATOM 2991 N N . TYR A 1 364 ? -0.278 -0.196 -6.352 1.00 98.44 364 TYR A N 1
ATOM 2992 C CA . TYR A 1 364 ? 0.610 -0.698 -7.397 1.00 98.44 364 TYR A CA 1
ATOM 2993 C C . TYR A 1 364 ? 0.438 -2.194 -7.624 1.00 98.44 364 TYR A C 1
ATOM 2995 O O . TYR A 1 364 ? 0.287 -2.974 -6.683 1.00 98.44 364 TYR A O 1
ATOM 3003 N N . LEU A 1 365 ? 0.539 -2.588 -8.888 1.00 98.19 365 LEU A N 1
ATOM 3004 C CA . LEU A 1 365 ? 0.744 -3.956 -9.333 1.00 98.19 365 LEU A CA 1
ATOM 3005 C C . LEU A 1 365 ? 2.224 -4.131 -9.679 1.00 98.19 365 LEU A C 1
ATOM 3007 O O . LEU A 1 365 ? 2.766 -3.381 -10.492 1.00 98.19 365 LEU A O 1
ATOM 3011 N N . ILE A 1 366 ? 2.874 -5.111 -9.058 1.00 98.12 366 ILE A N 1
ATOM 3012 C CA . ILE A 1 366 ? 4.265 -5.474 -9.333 1.00 98.12 366 ILE A CA 1
ATOM 3013 C C . ILE A 1 366 ? 4.259 -6.848 -9.991 1.00 98.12 366 ILE A C 1
ATOM 3015 O O . ILE A 1 366 ? 3.799 -7.820 -9.385 1.00 98.12 366 ILE A O 1
ATOM 3019 N N . GLU A 1 367 ? 4.795 -6.934 -11.205 1.00 96.38 367 GLU A N 1
ATOM 3020 C CA . GLU A 1 367 ? 5.037 -8.203 -11.885 1.00 96.38 367 GLU A CA 1
ATOM 3021 C C . GLU A 1 367 ? 6.535 -8.512 -11.910 1.00 96.38 367 GLU A C 1
ATOM 3023 O O . GLU A 1 367 ? 7.361 -7.638 -12.187 1.00 96.38 367 GLU A O 1
ATOM 3028 N N . PHE A 1 368 ? 6.904 -9.752 -11.598 1.00 95.19 368 PHE A N 1
ATOM 3029 C CA . PHE A 1 368 ? 8.299 -10.157 -11.416 1.00 95.19 368 PHE A CA 1
ATOM 3030 C C . PHE A 1 368 ? 8.499 -11.657 -11.669 1.00 95.19 368 PHE A C 1
ATOM 3032 O O . PHE A 1 368 ? 7.536 -12.427 -11.650 1.00 95.19 368 PHE A O 1
ATOM 3039 N N . TYR A 1 369 ? 9.749 -12.058 -11.898 1.00 91.50 369 TYR A N 1
ATOM 3040 C CA . TYR A 1 369 ? 10.168 -13.453 -12.081 1.00 91.50 369 TYR A CA 1
ATOM 3041 C C . TYR A 1 369 ? 10.782 -14.040 -10.810 1.00 91.50 369 TYR A C 1
ATOM 3043 O O . TYR A 1 369 ? 11.562 -13.314 -10.143 1.00 91.50 369 TYR A O 1
#

pLDDT: mean 72.24, std 23.68, range [22.03, 98.5]

InterPro domains:
  IPR004170 WWE domain [PF02825] (81-153)
  IPR004170 WWE domain [PS50918] (67-153)
  IPR012317 Poly(ADP-ribose) polymerase, catalytic domain [PF00644] (195-368)
  IPR012317 Poly(ADP-ribose) polymerase, catalytic domain [PS51059] (172-369)
  IPR037197 WWE domain superfamily [G3DSA:3.30.720.50] (71-160)
  IPR037197 WWE domain superfamily [SSF117839] (72-157)
  IPR051712 Mono-ADP-ribosyltransferase and antiviral protein [PTHR45740] (72-368)

Radius of gyration: 29.43 Å; chains: 1; bounding box: 88×68×78 Å

Organism: Megalops atlanticus (NCBI:txid7932)

Sequence (369 aa):
MTYAEAKNRNVNAGKRKVRNWKRQVSVKLFQLYLNLSIQRCLHKRTPTHKELFHSRLTFVTWTAQDTFYNPKDTDMSQARWRWFYLAECGMWHMFQVNPSKECSLTSDCIERNYARNQQGLKEYSIAGCIYLFDFLDMKQINMTTGTDRPIKRVLHSDTGFRCICNNIALPSPAHQEKITPDEPYQIIPLDRDAREFKSVKKLFTETMPNAGIHSIQRIQNSHLWECFRRKRKQLSTTKKMTLDERLLFHGTDRRNIKSICAYNFDLRFAGSNGNLLGNGIYFAKHASYANRFCRNEKRNGTPTLKSMILARVLVGEFTLGETGICRVPSKSQTKREFYDSCVDEFDHPKVFVVFDSNQVYPEYLIEFY